Protein AF-X1GBR5-F1 (afdb_monomer)

Foldseek 3Di:
DADPPKDWDQDPVVRDIDIDGPPVVVVVVVVVVVVVVVLQVAKDKDKAQADQDDDPVVQVVLVVLADPPWDWDDDPRIIIIIGGPVSVVVSVVVSVVCSDLVNQKDKDKAAAQFDQLVVLVVDPVLVVLCVVQFDPPKDWDADRVRSIIIIIGGPVSVVVVNVSVVVVRDWDKDKDKAQADFDQLVVVLVVLPVLAGPPKHWDQPRVRSMIIIITHPVSVVVSVVVRVVCSDLVNQKDKDKDQDDDDAPVVVVVVCVVPADPPKDFPDQDRVRRITIIIGGPSD

Organism: NCBI:txid412755

Nearest PDB structures (foldseek):
  5mp2-assembly1_B  TM=3.553E-01  e=5.731E-06  Pseudomonas aeruginosa
  4e9j-assembly3_B  TM=3.091E-01  e=4.838E-06  Pseudomonas aeruginosa PAO1
  5ngi-assembly1_A  TM=3.339E-01  e=1.008E-05  Pseudomonas aeruginosa
  4ec5-assembly2_A  TM=3.053E-01  e=9.003E-06  Pseudomonas aeruginosa PAO1
  5ngi-assembly1_B  TM=3.255E-01  e=1.773E-05  Pseudomonas aeruginosa

Radius of gyration: 39.69 Å; Cα contacts (8 Å, |Δi|>4): 426; chains: 1; bounding box: 89×34×115 Å

Structure (mmCIF, N/CA/C/O backbone):
data_AF-X1GBR5-F1
#
_entry.id   AF-X1GBR5-F1
#
loop_
_atom_site.group_PDB
_atom_site.id
_atom_site.type_symbol
_atom_site.label_atom_id
_atom_site.label_alt_id
_atom_site.label_comp_id
_atom_site.label_asym_id
_atom_site.label_entity_id
_atom_site.label_seq_id
_atom_site.pdbx_PDB_ins_code
_atom_site.Cartn_x
_atom_site.Cartn_y
_atom_site.Cartn_z
_atom_site.occupancy
_atom_site.B_iso_or_equiv
_atom_site.auth_seq_id
_atom_site.auth_comp_id
_atom_site.auth_asym_id
_atom_site.auth_atom_id
_atom_site.pdbx_PDB_model_num
ATOM 1 N N . LEU A 1 1 ? -20.621 0.944 61.388 1.00 78.25 1 LEU A N 1
ATOM 2 C CA . LEU A 1 1 ? -21.760 0.001 61.507 1.00 78.25 1 LEU A CA 1
ATOM 3 C C . LEU A 1 1 ? -21.400 -1.180 62.400 1.00 78.25 1 LEU A C 1
ATOM 5 O O . LEU A 1 1 ? -22.227 -1.529 63.228 1.00 78.25 1 LEU A O 1
ATOM 9 N N . LEU A 1 2 ? -20.181 -1.718 62.291 1.00 86.44 2 LEU A N 1
ATOM 10 C CA . LEU A 1 2 ? -19.651 -2.707 63.233 1.00 86.44 2 LEU A CA 1
ATOM 11 C C . LEU A 1 2 ? -19.240 -2.091 64.580 1.00 86.44 2 LEU A C 1
ATOM 13 O O . LEU A 1 2 ? -18.893 -0.907 64.642 1.00 86.44 2 LEU A O 1
ATOM 17 N N . SER A 1 3 ? -19.267 -2.903 65.634 1.00 89.88 3 SER A N 1
ATOM 18 C CA . SER A 1 3 ? -18.639 -2.634 66.927 1.00 89.88 3 SER A CA 1
ATOM 19 C C . SER A 1 3 ? -17.132 -2.914 66.887 1.00 89.88 3 SER A C 1
ATOM 21 O O . SER A 1 3 ? -16.601 -3.445 65.913 1.00 89.88 3 SER A O 1
ATOM 23 N N . SER A 1 4 ? -16.432 -2.607 67.982 1.00 89.50 4 SER A N 1
ATOM 24 C CA . SER A 1 4 ? -15.003 -2.912 68.138 1.00 89.50 4 SER A CA 1
ATOM 25 C C . SER A 1 4 ? -14.675 -4.411 68.167 1.00 89.50 4 SER A C 1
ATOM 27 O O . SER A 1 4 ? -13.508 -4.765 68.027 1.00 89.50 4 SER A O 1
ATOM 29 N N . ARG A 1 5 ? -15.673 -5.289 68.353 1.00 90.44 5 ARG A N 1
ATOM 30 C CA . ARG A 1 5 ? -15.523 -6.756 68.318 1.00 90.44 5 ARG A CA 1
ATOM 31 C C . ARG A 1 5 ? -16.202 -7.406 67.107 1.00 90.44 5 ARG A C 1
ATOM 33 O O . ARG A 1 5 ? -16.168 -8.626 66.995 1.00 90.44 5 ARG A O 1
ATOM 40 N N . GLY A 1 6 ? -16.831 -6.615 66.238 1.00 90.56 6 GLY A N 1
ATOM 41 C CA . GLY A 1 6 ? -17.552 -7.120 65.077 1.00 90.56 6 GLY A CA 1
ATOM 42 C C . GLY A 1 6 ? -16.623 -7.580 63.954 1.00 90.56 6 GLY A C 1
ATOM 43 O O . GLY A 1 6 ? -15.521 -7.055 63.790 1.00 90.56 6 GLY A O 1
ATOM 44 N N . SER A 1 7 ? -17.081 -8.533 63.142 1.00 92.56 7 SER A N 1
ATOM 45 C CA . SER A 1 7 ? -16.372 -8.983 61.944 1.00 92.56 7 SER A CA 1
ATOM 46 C C . SER A 1 7 ? -17.311 -9.171 60.750 1.00 92.56 7 SER A C 1
ATOM 48 O O . SER A 1 7 ? -18.493 -9.477 60.903 1.00 92.56 7 SER A O 1
ATOM 50 N N . ILE A 1 8 ? -16.774 -8.961 59.546 1.00 92.38 8 ILE A N 1
ATOM 51 C CA . ILE A 1 8 ? -17.457 -9.220 58.276 1.00 92.38 8 ILE A CA 1
ATOM 52 C C . ILE A 1 8 ? -16.556 -10.094 57.414 1.00 92.38 8 ILE A C 1
ATOM 54 O O . ILE A 1 8 ? -15.379 -9.782 57.220 1.00 92.38 8 ILE A O 1
ATOM 58 N N . LYS A 1 9 ? -17.124 -11.168 56.866 1.00 91.44 9 LYS A N 1
ATOM 59 C CA . LYS A 1 9 ? -16.472 -12.050 55.896 1.00 91.44 9 LYS A CA 1
ATOM 60 C C . LYS A 1 9 ? -17.342 -12.167 54.652 1.00 91.44 9 LYS A C 1
ATOM 62 O O . LYS A 1 9 ? -18.561 -12.277 54.745 1.00 91.44 9 LYS A O 1
ATOM 67 N N . ILE A 1 10 ? -16.703 -12.149 53.489 1.00 90.38 10 ILE A N 1
ATOM 68 C CA . ILE A 1 10 ? -17.365 -12.365 52.201 1.00 90.38 10 ILE A CA 1
ATOM 69 C C . ILE A 1 10 ? -17.065 -13.796 51.766 1.00 90.38 10 ILE A C 1
ATOM 71 O O . ILE A 1 10 ? -15.903 -14.130 51.517 1.00 90.38 10 ILE A O 1
ATOM 75 N N . ASP A 1 11 ? -18.102 -14.618 51.643 1.00 88.25 11 ASP A N 1
ATOM 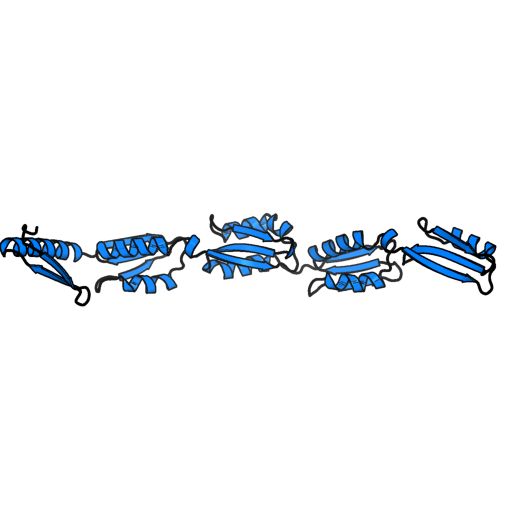76 C CA . ASP A 1 11 ? -18.007 -15.899 50.955 1.00 88.25 11 ASP A CA 1
ATOM 77 C C . ASP A 1 11 ? -18.261 -15.679 49.461 1.00 88.25 11 ASP A C 1
ATOM 79 O O . ASP A 1 11 ? -19.390 -15.492 49.005 1.00 88.25 11 ASP A O 1
ATOM 83 N N . LYS A 1 12 ? -17.176 -15.689 48.683 1.00 80.62 12 LYS A N 1
ATOM 84 C CA . LYS A 1 12 ? -17.232 -15.504 47.229 1.00 80.62 12 LYS A CA 1
ATOM 85 C C . LYS A 1 12 ? -17.848 -16.696 46.493 1.00 80.62 12 LYS A C 1
ATOM 87 O O . LYS A 1 12 ? -18.277 -16.516 45.360 1.00 80.62 12 LYS A O 1
ATOM 92 N N . LYS A 1 13 ? -17.867 -17.898 47.083 1.00 79.38 13 LYS A N 1
ATOM 93 C CA . LYS A 1 13 ? -18.432 -19.093 46.435 1.00 79.38 13 LYS A CA 1
ATOM 94 C C . LYS A 1 13 ? -19.953 -19.073 46.474 1.00 79.38 13 LYS A C 1
ATOM 96 O O . LYS A 1 13 ? -20.585 -19.467 45.502 1.00 79.38 13 LYS A O 1
ATOM 101 N N . THR A 1 14 ? -20.524 -18.606 47.579 1.00 82.31 14 THR A N 1
ATOM 102 C CA . THR A 1 14 ? -21.979 -18.533 47.772 1.00 82.31 14 THR A CA 1
ATOM 103 C C . THR A 1 14 ? -22.535 -17.122 47.583 1.00 82.31 14 THR A C 1
ATOM 105 O O . THR A 1 14 ? -23.730 -16.908 47.770 1.00 82.31 14 THR A O 1
ATOM 108 N N . ASN A 1 15 ? -21.678 -16.152 47.243 1.00 78.88 15 ASN A N 1
ATOM 109 C CA . ASN A 1 15 ? -22.011 -14.728 47.175 1.00 78.88 15 ASN A CA 1
ATOM 110 C C . ASN A 1 15 ? -22.732 -14.237 48.448 1.00 78.88 15 ASN A C 1
ATOM 112 O O . ASN A 1 15 ? -23.732 -13.528 48.382 1.00 78.88 15 ASN A O 1
ATOM 116 N N . SER A 1 16 ? -22.260 -14.679 49.618 1.00 83.62 16 SER A N 1
ATOM 117 C CA . SER A 1 16 ? -22.891 -14.406 50.915 1.00 83.62 16 SER A CA 1
ATOM 118 C C . SER A 1 16 ? -22.005 -13.530 51.799 1.00 83.62 16 SER A C 1
ATOM 120 O O . SER A 1 16 ? -20.778 -13.645 51.789 1.00 83.62 16 SER A O 1
ATOM 122 N N . LEU A 1 17 ? -22.633 -12.667 52.598 1.00 88.69 17 LEU A N 1
ATOM 123 C CA . LEU A 1 17 ? -21.969 -11.855 53.614 1.00 88.69 17 LEU A CA 1
ATOM 124 C C . LEU A 1 17 ? -22.228 -12.475 54.991 1.00 88.69 17 LEU A C 1
ATOM 126 O O . LEU A 1 17 ? -23.374 -12.553 55.425 1.00 88.69 17 LEU A O 1
ATOM 130 N N . VAL A 1 18 ? -21.174 -12.894 55.688 1.00 89.88 18 VAL A N 1
ATOM 131 C CA . VAL A 1 18 ? -21.267 -13.351 57.080 1.00 89.88 18 VAL A CA 1
ATOM 132 C C . VAL A 1 18 ? -20.881 -12.191 57.985 1.00 89.88 18 VAL A C 1
ATOM 134 O O . VAL A 1 18 ? -19.767 -11.670 57.890 1.00 89.88 18 VAL A O 1
ATOM 137 N N . VAL A 1 19 ? -21.811 -11.777 58.843 1.00 91.88 19 VAL A N 1
ATOM 138 C CA . VAL A 1 19 ? -21.639 -10.672 59.791 1.00 91.88 19 VAL A CA 1
ATOM 139 C C . VAL A 1 19 ? -21.760 -11.229 61.204 1.00 91.88 19 VAL A C 1
ATOM 141 O O . VAL A 1 19 ? -22.799 -11.773 61.564 1.00 91.88 19 VAL A O 1
ATOM 144 N N . GLU A 1 20 ? -20.713 -11.073 62.008 1.00 92.44 20 GLU A N 1
ATOM 145 C CA . GLU A 1 20 ? -20.709 -11.456 63.421 1.00 92.44 20 GLU A CA 1
ATOM 146 C C . GLU A 1 20 ? -20.539 -10.196 64.266 1.00 92.44 20 GLU A C 1
ATOM 148 O O . GLU A 1 20 ? -19.489 -9.557 64.229 1.00 92.44 20 GLU A O 1
ATOM 153 N N . ASP A 1 21 ? -21.575 -9.807 65.005 1.00 94.06 21 ASP A N 1
ATOM 154 C CA . ASP A 1 21 ? -21.543 -8.651 65.903 1.00 94.06 21 ASP A CA 1
ATOM 155 C C . ASP A 1 21 ? -22.680 -8.745 66.937 1.00 94.06 21 ASP A C 1
ATOM 157 O O . ASP A 1 21 ? -23.485 -9.678 66.924 1.00 94.06 21 ASP A O 1
ATOM 161 N N . GLY A 1 22 ? -22.781 -7.762 67.832 1.00 93.25 22 GLY A N 1
ATOM 162 C CA . GLY A 1 22 ? -23.934 -7.601 68.710 1.00 93.25 22 GLY A CA 1
ATOM 163 C C . GLY A 1 22 ? -25.237 -7.426 67.921 1.00 93.25 22 GLY A C 1
ATOM 164 O O . GLY A 1 22 ? -25.262 -6.795 66.863 1.00 93.25 22 GLY A O 1
ATOM 165 N N . ALA A 1 23 ? -26.346 -7.939 68.464 1.00 90.06 23 ALA A N 1
ATOM 166 C CA . ALA A 1 23 ? -27.646 -7.984 67.783 1.00 90.06 23 ALA A CA 1
ATOM 167 C C . ALA A 1 23 ? -28.113 -6.616 67.247 1.00 90.06 23 ALA A C 1
ATOM 169 O O . ALA A 1 23 ? -28.682 -6.525 66.162 1.00 90.06 23 ALA A O 1
ATOM 170 N N . TYR A 1 24 ? -27.823 -5.532 67.971 1.00 90.38 24 TYR A N 1
ATOM 171 C CA . TYR A 1 24 ? -28.163 -4.173 67.545 1.00 90.38 24 TYR A CA 1
ATOM 172 C C . TYR A 1 24 ? -27.354 -3.701 66.320 1.00 90.38 24 TYR A C 1
ATOM 174 O O . TYR A 1 24 ? -27.884 -3.014 65.447 1.00 90.38 24 TYR A O 1
ATOM 182 N N . GLN A 1 25 ? -26.077 -4.075 66.228 1.00 93.81 25 GLN A N 1
ATOM 183 C CA . GLN A 1 25 ? -25.192 -3.760 65.105 1.00 93.81 25 GLN A CA 1
ATOM 184 C C . GLN A 1 25 ? -25.577 -4.576 63.874 1.00 93.81 25 GLN A C 1
ATOM 186 O O . GLN A 1 25 ? -25.692 -4.004 62.791 1.00 93.81 25 GLN A O 1
ATOM 191 N N . VAL A 1 26 ? -25.864 -5.869 64.058 1.00 91.12 26 VAL A N 1
ATOM 192 C CA . VAL A 1 26 ? -26.388 -6.741 62.997 1.00 91.12 26 VAL A CA 1
ATOM 193 C C . VAL A 1 26 ? -27.698 -6.178 62.442 1.00 91.12 26 VAL A C 1
ATOM 195 O O . VAL A 1 26 ? -27.795 -5.980 61.237 1.00 91.12 26 VAL A O 1
ATOM 198 N N . PHE A 1 27 ? -28.647 -5.789 63.300 1.00 89.94 27 PHE A N 1
ATO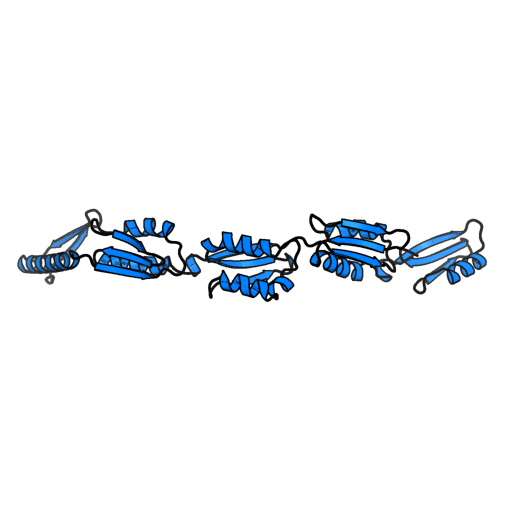M 199 C CA . PHE A 1 27 ? -29.906 -5.163 62.873 1.00 89.94 27 PHE A CA 1
ATOM 200 C C . PHE A 1 27 ? -29.695 -3.873 62.058 1.00 89.94 27 PHE A C 1
ATOM 202 O O . PHE A 1 27 ? -30.360 -3.642 61.047 1.00 89.94 27 PHE A O 1
ATOM 209 N N . LYS A 1 28 ? -28.747 -3.014 62.461 1.00 91.06 28 LYS A N 1
ATOM 210 C CA . LYS A 1 28 ? -28.401 -1.808 61.687 1.00 91.06 28 LYS A CA 1
ATOM 211 C C . LYS A 1 28 ? -27.803 -2.142 60.322 1.00 91.06 28 LYS A C 1
ATOM 213 O O . LYS A 1 28 ? -28.091 -1.441 59.355 1.00 91.06 28 LYS A O 1
ATOM 218 N N . ILE A 1 29 ? -26.959 -3.170 60.254 1.00 90.25 29 ILE A N 1
ATOM 219 C CA . ILE A 1 29 ? -26.350 -3.637 59.005 1.00 90.25 29 ILE A CA 1
ATOM 220 C C . ILE A 1 29 ? -27.423 -4.229 58.090 1.00 90.25 29 ILE A C 1
ATOM 222 O O . ILE A 1 29 ? -27.464 -3.866 56.922 1.00 90.25 29 ILE A O 1
ATOM 226 N N . GLU A 1 30 ? -28.336 -5.040 58.621 1.00 88.75 30 GLU A N 1
ATOM 227 C CA . GLU A 1 30 ? -29.477 -5.589 57.884 1.00 88.75 30 GLU A CA 1
ATOM 228 C C . GLU A 1 30 ? -30.337 -4.468 57.285 1.00 88.75 30 GLU A C 1
ATOM 230 O O . GLU A 1 30 ? -30.554 -4.435 56.077 1.00 88.75 30 GLU A O 1
ATOM 235 N N . LYS A 1 31 ? -30.721 -3.464 58.088 1.00 88.69 31 LYS A N 1
ATOM 236 C CA . LYS A 1 31 ? -31.461 -2.291 57.590 1.00 88.69 31 LYS A CA 1
ATOM 237 C C . LYS A 1 31 ? -30.709 -1.528 56.499 1.00 88.69 31 LYS A C 1
ATOM 239 O O . LYS A 1 31 ? -31.337 -1.061 55.546 1.00 88.69 31 LYS A O 1
ATOM 244 N N . ALA A 1 32 ? -29.389 -1.391 56.624 1.00 86.69 32 ALA A N 1
ATOM 245 C CA . ALA A 1 32 ? -28.562 -0.754 55.605 1.00 86.69 32 ALA A CA 1
ATOM 246 C C . ALA A 1 32 ? -28.524 -1.580 54.307 1.00 86.69 32 ALA A C 1
ATOM 248 O O . ALA A 1 32 ? -28.698 -1.008 53.233 1.00 86.69 32 ALA A O 1
ATOM 249 N N . ILE A 1 33 ? -28.370 -2.905 54.402 1.00 86.69 33 ILE A N 1
ATOM 250 C CA . ILE A 1 33 ? -28.389 -3.821 53.253 1.00 86.69 33 ILE A CA 1
ATOM 251 C C . ILE A 1 33 ? -29.748 -3.759 52.555 1.00 86.69 33 ILE A C 1
ATOM 253 O O . ILE A 1 33 ? -29.786 -3.478 51.363 1.00 86.69 33 ILE A O 1
ATOM 257 N N . SER A 1 34 ? -30.859 -3.891 53.287 1.00 84.19 34 SER A N 1
ATOM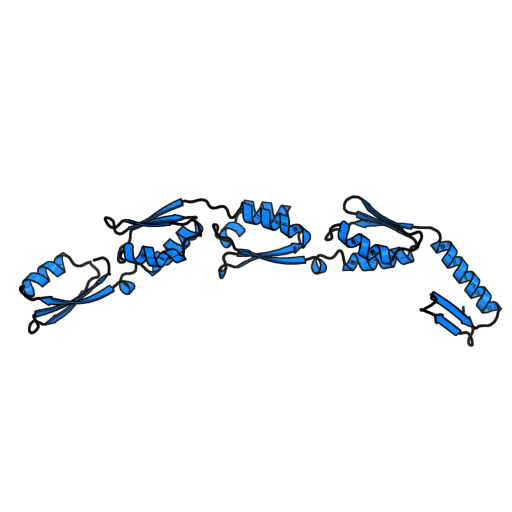 258 C CA . SER A 1 34 ? -32.203 -3.814 52.698 1.00 84.19 34 SER A CA 1
ATOM 259 C C . SER A 1 34 ? -32.468 -2.473 52.011 1.00 84.19 34 SER A C 1
ATOM 261 O O . SER A 1 34 ? -33.113 -2.428 50.968 1.00 84.19 34 SER A O 1
ATOM 263 N N . SER A 1 35 ? -31.950 -1.368 52.560 1.00 82.25 35 SER A N 1
ATOM 264 C CA . SER A 1 35 ? -32.076 -0.045 51.929 1.00 82.25 35 SER A CA 1
ATOM 265 C C . SER A 1 35 ? -31.300 0.035 50.608 1.00 82.25 35 SER A C 1
ATOM 267 O O . SER A 1 35 ? -31.779 0.623 49.638 1.00 82.25 35 SER A O 1
ATOM 269 N N . VAL A 1 36 ? -30.113 -0.577 50.551 1.00 79.00 36 VAL A N 1
ATOM 270 C CA . VAL A 1 36 ? -29.308 -0.683 49.324 1.00 79.00 36 VAL A CA 1
ATOM 271 C C . VAL A 1 36 ? -29.982 -1.601 48.303 1.00 79.00 36 VAL A C 1
ATOM 273 O O . VAL A 1 36 ? -30.028 -1.258 47.124 1.00 79.00 36 VAL A O 1
ATOM 276 N N . GLU A 1 37 ? -30.547 -2.728 48.735 1.00 78.31 37 GLU A N 1
ATOM 277 C CA . GLU A 1 37 ? -31.297 -3.639 47.864 1.00 78.31 37 GLU A CA 1
ATOM 278 C C . GLU A 1 37 ? -32.527 -2.962 47.262 1.00 78.31 37 GLU A C 1
ATOM 280 O O . GLU A 1 37 ? -32.698 -3.003 46.048 1.00 78.31 37 GLU A O 1
ATOM 285 N N . MET A 1 38 ? -33.335 -2.264 48.068 1.00 75.81 38 MET A N 1
ATOM 286 C CA . MET A 1 38 ? -34.497 -1.512 47.578 1.00 75.81 38 MET A CA 1
ATOM 287 C C . MET A 1 38 ? -34.109 -0.439 46.553 1.00 75.81 38 MET A C 1
ATOM 289 O O . MET A 1 38 ? -34.791 -0.275 45.546 1.00 75.81 38 MET A O 1
ATOM 293 N N . SER A 1 39 ? -32.995 0.266 46.768 1.00 69.44 39 SER A N 1
ATOM 294 C CA . SER A 1 39 ? -32.483 1.255 45.809 1.00 69.44 39 SER A CA 1
ATOM 295 C C . SER A 1 39 ? -32.029 0.612 44.490 1.00 69.44 39 SER A C 1
ATOM 297 O O . SER A 1 39 ? -32.225 1.175 43.415 1.00 69.44 39 SER A O 1
ATOM 299 N N . ASN A 1 40 ? -31.465 -0.598 44.558 1.00 70.81 40 ASN A N 1
ATOM 300 C CA . ASN A 1 40 ? -30.994 -1.345 43.392 1.00 70.81 40 ASN A CA 1
ATOM 301 C C . ASN A 1 40 ? -32.085 -2.171 42.688 1.00 70.81 40 ASN A C 1
ATOM 303 O O . ASN A 1 40 ? -31.820 -2.696 41.610 1.00 70.81 40 ASN A O 1
ATOM 307 N N . GLN A 1 41 ? -33.296 -2.274 43.248 1.00 71.12 41 GLN A N 1
ATOM 308 C CA . GLN A 1 41 ? -34.437 -2.926 42.588 1.00 71.12 41 GLN A CA 1
ATOM 309 C C . GLN A 1 41 ? -34.970 -2.133 41.395 1.00 71.12 41 GLN A C 1
ATOM 311 O O . GLN A 1 41 ? -35.643 -2.710 40.548 1.00 71.12 41 GLN A O 1
ATOM 316 N N . ILE A 1 42 ? -34.708 -0.825 41.330 1.00 76.31 42 ILE A N 1
ATOM 317 C CA . ILE A 1 42 ? -35.210 0.032 40.256 1.00 76.31 42 ILE A CA 1
ATOM 318 C C . ILE A 1 42 ? -34.175 0.041 39.124 1.00 76.31 42 ILE A C 1
ATOM 320 O O . ILE A 1 42 ? -33.097 0.623 39.297 1.00 76.31 42 ILE A O 1
ATOM 324 N N . PRO A 1 43 ? -34.474 -0.564 37.959 1.00 82.88 43 PRO A N 1
ATOM 325 C CA . PRO A 1 43 ? -33.560 -0.542 36.831 1.00 82.88 43 PRO A CA 1
ATOM 326 C C . PRO A 1 43 ? -33.387 0.892 36.336 1.00 82.88 43 PRO A C 1
ATOM 328 O O . PRO A 1 43 ? -34.351 1.644 36.177 1.00 82.88 43 PRO A O 1
ATOM 331 N N . GLN A 1 44 ? -32.148 1.270 36.062 1.00 89.06 44 GLN A N 1
ATOM 332 C CA . GLN A 1 44 ? -31.811 2.527 35.419 1.00 89.06 44 GLN A CA 1
ATOM 333 C C . GLN A 1 44 ? -31.512 2.281 33.949 1.00 89.06 44 GLN A C 1
ATOM 335 O O . GLN A 1 44 ? -30.975 1.242 33.583 1.00 89.06 44 GLN A O 1
ATOM 340 N N . LYS A 1 45 ? -31.835 3.255 33.099 1.00 92.94 45 LYS A N 1
ATOM 341 C CA . LYS A 1 45 ? -31.477 3.244 31.679 1.00 92.94 45 LYS A CA 1
ATOM 342 C C . LYS A 1 45 ? -30.269 4.146 31.461 1.00 92.94 45 LYS A C 1
ATOM 344 O O . LYS A 1 45 ? -30.304 5.317 31.836 1.00 92.94 45 LYS A O 1
ATOM 349 N N . LYS A 1 46 ? -29.237 3.637 30.790 1.00 93.25 46 LYS A N 1
ATOM 350 C CA . LYS A 1 46 ? -28.105 4.435 30.311 1.00 93.25 46 LYS A CA 1
ATOM 351 C C . LYS A 1 46 ? -27.807 4.123 28.852 1.00 93.25 46 LYS A C 1
ATOM 353 O O . LYS A 1 46 ? -27.834 2.968 28.439 1.00 93.25 46 L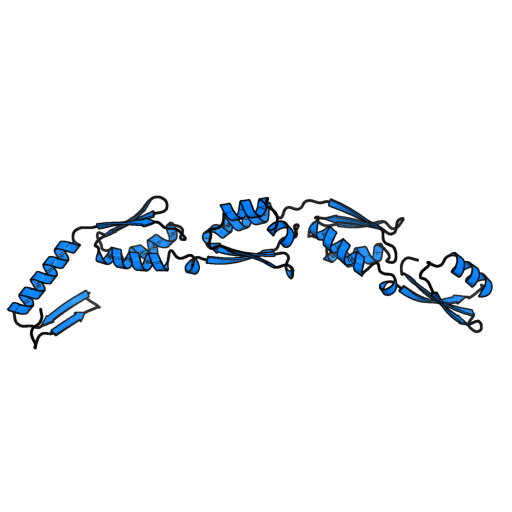YS A O 1
ATOM 358 N N . VAL A 1 47 ? -27.530 5.174 28.090 1.00 92.12 47 VAL A N 1
ATOM 359 C CA . VAL A 1 47 ? -27.184 5.100 26.669 1.00 92.12 47 VAL A CA 1
ATOM 360 C C . VAL A 1 47 ? -25.702 5.422 26.517 1.00 92.12 47 VAL A C 1
ATOM 362 O O . VAL A 1 47 ? -25.215 6.388 27.110 1.00 92.12 47 VAL A O 1
ATOM 365 N N . PHE A 1 48 ? -24.989 4.600 25.755 1.00 90.06 48 PHE A N 1
ATOM 366 C CA . PHE A 1 48 ? -23.565 4.737 25.484 1.00 90.06 48 PHE A CA 1
ATOM 367 C C . PHE A 1 48 ? -23.346 4.877 23.978 1.00 90.06 48 PHE A C 1
ATOM 369 O O . PHE A 1 48 ? -23.579 3.902 23.267 1.00 90.06 48 PHE A O 1
ATOM 376 N N . PRO A 1 49 ? -22.891 6.037 23.482 1.00 88.81 49 PRO A N 1
ATOM 377 C CA . PRO A 1 49 ? -22.496 6.152 22.085 1.00 88.81 49 PRO A CA 1
ATOM 378 C C . PRO A 1 49 ? -21.244 5.302 21.839 1.00 88.81 49 PRO A C 1
ATOM 380 O O . PRO A 1 49 ? -20.295 5.369 22.625 1.00 88.81 49 PRO A O 1
ATOM 383 N N . LEU A 1 50 ? -21.252 4.508 20.770 1.00 85.50 50 LEU A N 1
ATOM 384 C CA . LEU A 1 50 ? -20.130 3.678 20.337 1.00 85.50 50 LEU A CA 1
ATOM 385 C C . LEU A 1 50 ? -19.412 4.371 19.179 1.00 85.50 50 LEU A C 1
ATOM 387 O O . LEU A 1 50 ? -20.051 4.806 18.226 1.00 85.50 50 LEU A O 1
ATOM 391 N N . LYS A 1 51 ? -18.080 4.481 19.245 1.00 84.31 51 LYS A N 1
ATOM 392 C CA . LYS A 1 51 ? -17.295 5.179 18.209 1.00 84.31 51 LYS A CA 1
ATOM 393 C C . LYS A 1 51 ? -16.418 4.251 17.366 1.00 84.31 51 LYS A C 1
ATOM 395 O O . LYS A 1 51 ? -16.159 4.544 16.199 1.00 84.31 51 LYS A O 1
ATOM 400 N N . TYR A 1 52 ? -15.905 3.167 17.939 1.00 84.50 52 TYR A N 1
ATOM 401 C CA . TYR A 1 52 ? -14.838 2.359 17.341 1.00 84.50 52 TYR A CA 1
ATOM 402 C C . TYR A 1 52 ? -15.206 0.884 17.155 1.00 84.50 52 TYR A C 1
ATOM 404 O O . TYR A 1 52 ? -14.587 0.211 16.326 1.00 84.50 52 TYR A O 1
ATOM 412 N N . VAL A 1 53 ? -16.195 0.374 17.888 1.00 80.31 53 VAL A N 1
ATOM 413 C CA . VAL A 1 53 ? -16.614 -1.037 17.853 1.00 80.31 53 VAL A CA 1
ATOM 414 C C . VAL A 1 53 ? -17.852 -1.240 16.981 1.00 80.31 53 VAL A C 1
ATOM 416 O O . VAL A 1 53 ? -18.741 -0.395 16.946 1.00 80.31 53 VAL A O 1
ATOM 419 N N . LYS A 1 54 ? -17.928 -2.397 16.307 1.00 75.69 54 LYS A N 1
ATOM 420 C CA . LYS A 1 54 ? -19.133 -2.847 15.601 1.00 75.69 54 LYS A CA 1
ATOM 421 C C . LYS A 1 54 ? -20.006 -3.700 16.529 1.00 75.69 54 LYS A C 1
ATOM 423 O O . LYS A 1 54 ? -19.542 -4.660 17.137 1.00 75.69 54 LYS A O 1
ATOM 428 N N . GLU A 1 55 ? -21.275 -3.327 16.596 1.00 68.44 55 GLU A N 1
ATOM 429 C CA . GLU A 1 55 ? -22.290 -3.672 17.602 1.00 68.44 55 GLU A CA 1
ATOM 430 C C . GLU A 1 55 ? -22.416 -5.161 17.989 1.00 68.44 55 GLU A C 1
ATOM 432 O O . GLU A 1 55 ? -22.631 -5.474 19.158 1.00 68.44 55 GLU A O 1
ATOM 437 N N . ALA A 1 56 ? -22.264 -6.095 17.044 1.00 64.19 56 ALA A N 1
ATOM 438 C CA . ALA A 1 56 ? -22.678 -7.490 17.241 1.00 64.19 56 ALA A CA 1
ATOM 439 C C . ALA A 1 56 ? -21.732 -8.344 18.112 1.00 64.19 56 ALA A C 1
ATOM 441 O O . ALA A 1 56 ? -22.197 -9.197 18.864 1.00 64.19 56 ALA A O 1
ATOM 442 N N . GLU A 1 57 ? -20.415 -8.133 18.048 1.00 67.44 57 GLU A N 1
ATOM 443 C CA . GLU A 1 57 ? -19.454 -8.972 18.796 1.00 67.44 57 GLU A CA 1
ATOM 444 C C . GLU A 1 57 ? -19.349 -8.566 20.276 1.00 67.44 57 GLU A C 1
ATOM 446 O O . GLU A 1 57 ? -18.971 -9.352 21.144 1.00 67.44 57 GLU A O 1
ATOM 451 N N . PHE A 1 58 ? -19.747 -7.334 20.574 1.00 74.62 58 PHE A N 1
ATOM 452 C CA . PHE A 1 58 ? -19.584 -6.682 21.864 1.00 74.62 58 PHE A CA 1
ATOM 453 C C . PHE A 1 58 ? -20.654 -7.056 22.892 1.00 74.62 58 PHE A C 1
ATOM 455 O O . PHE A 1 58 ? -20.369 -7.140 24.087 1.00 74.62 58 PHE A O 1
ATOM 462 N N . ILE A 1 59 ? -21.880 -7.304 22.424 1.00 80.31 59 ILE A N 1
ATOM 463 C CA . ILE A 1 59 ? -23.034 -7.601 23.278 1.00 80.31 59 ILE A CA 1
ATOM 464 C C . ILE A 1 59 ? -22.776 -8.858 24.109 1.00 80.31 59 ILE A C 1
ATOM 466 O O . ILE A 1 59 ? -22.872 -8.807 25.332 1.00 80.31 59 ILE A O 1
ATOM 470 N N . SER A 1 60 ? -22.333 -9.942 23.467 1.00 82.38 60 SER A N 1
ATOM 471 C CA . SER A 1 60 ? -22.072 -11.224 24.138 1.00 82.38 60 SER A CA 1
ATOM 472 C C . SER A 1 60 ? -21.061 -11.115 25.291 1.00 82.38 60 SER A C 1
ATOM 474 O O . SER A 1 60 ? -21.176 -11.796 26.311 1.00 82.38 60 SER A O 1
ATOM 476 N N . LEU A 1 61 ? -20.076 -10.218 25.166 1.00 84.94 61 LEU A N 1
ATOM 477 C CA . LEU A 1 61 ? -19.075 -9.976 26.204 1.00 84.94 61 LEU A CA 1
ATOM 478 C C . LEU A 1 61 ? -19.630 -9.171 27.376 1.00 84.94 61 LEU A C 1
ATOM 480 O O . LEU A 1 61 ? -19.118 -9.319 28.487 1.00 84.94 61 LEU A O 1
ATOM 484 N N . LEU A 1 62 ? -20.626 -8.318 27.137 1.00 88.75 62 LEU A N 1
ATOM 485 C CA . LEU A 1 62 ? -21.238 -7.484 28.164 1.00 88.75 62 LEU A CA 1
ATOM 486 C C . LEU A 1 62 ? -22.420 -8.153 28.866 1.00 88.75 62 LEU A C 1
ATOM 488 O O . LEU A 1 62 ? -22.641 -7.891 30.046 1.00 88.75 62 LEU A O 1
ATOM 492 N N . GLU A 1 63 ? -23.133 -9.050 28.186 1.00 89.62 63 GLU A N 1
ATOM 493 C CA . GLU A 1 63 ? -24.273 -9.789 28.741 1.00 89.62 63 GLU A CA 1
ATOM 494 C C . GLU A 1 63 ? -23.911 -10.561 30.013 1.00 89.62 63 GLU A C 1
ATOM 496 O O . GLU A 1 63 ? -24.711 -10.631 30.941 1.00 89.62 63 GLU A O 1
ATOM 501 N N . LYS A 1 64 ? -22.670 -11.052 30.124 1.00 89.44 64 LYS A N 1
ATOM 502 C CA . LYS A 1 64 ? -22.176 -11.750 31.325 1.00 89.44 64 LYS A CA 1
ATOM 503 C C . LYS A 1 64 ? -22.157 -10.890 32.598 1.00 89.44 64 LYS A C 1
ATOM 505 O O . LYS A 1 64 ? -21.983 -11.435 33.684 1.00 89.44 64 LYS A O 1
ATOM 510 N N . PHE A 1 65 ? -22.250 -9.565 32.468 1.00 89.06 65 PHE A N 1
ATOM 511 C CA . PHE A 1 65 ? -22.288 -8.636 33.600 1.00 89.06 65 PHE A CA 1
ATOM 512 C C . PHE A 1 65 ? -23.711 -8.252 34.008 1.00 89.06 65 PHE A C 1
ATOM 514 O O . PHE A 1 65 ? -23.873 -7.641 35.065 1.00 89.06 65 PHE A O 1
ATOM 521 N N . LEU A 1 66 ? -24.719 -8.569 33.188 1.00 90.69 66 LEU A N 1
ATOM 522 C CA . LEU A 1 66 ? -26.105 -8.216 33.468 1.00 90.69 66 LEU A CA 1
ATOM 523 C C . LEU A 1 66 ? -26.629 -8.982 34.683 1.00 90.69 66 LEU A C 1
ATOM 525 O O . LEU A 1 66 ? -26.307 -10.150 34.910 1.00 90.69 66 LEU A O 1
ATOM 529 N N . SER A 1 67 ? -27.473 -8.313 35.461 1.00 87.44 67 SER A N 1
ATOM 530 C CA . SER A 1 67 ? -28.293 -8.981 36.462 1.00 87.44 67 SER A CA 1
ATOM 531 C C . SER A 1 67 ? -29.407 -9.796 35.782 1.00 87.44 67 SER A C 1
ATOM 533 O O . SER A 1 67 ? -29.691 -9.591 34.601 1.00 87.44 67 SER A O 1
ATOM 535 N N . PRO A 1 68 ? -30.118 -10.676 36.510 1.00 85.44 68 PRO A N 1
ATOM 536 C CA . PRO A 1 68 ? -31.257 -11.410 35.952 1.00 85.44 68 PRO A CA 1
ATOM 537 C C . PRO A 1 68 ? -32.384 -10.527 35.388 1.00 85.44 68 PRO A C 1
ATOM 539 O O . PRO A 1 68 ? -33.197 -11.011 34.608 1.00 85.44 68 PRO A O 1
ATOM 542 N N . GLN A 1 69 ? -32.462 -9.256 35.803 1.00 84.00 69 GLN A N 1
ATOM 543 C CA . GLN A 1 69 ? -33.443 -8.280 35.308 1.00 84.00 69 GLN A CA 1
ATOM 544 C C . GLN A 1 69 ? -32.836 -7.287 34.305 1.00 84.00 69 GLN A C 1
ATOM 546 O O . GLN A 1 69 ? -33.536 -6.411 33.794 1.00 84.00 69 GLN A O 1
ATOM 551 N N . GLY A 1 70 ? -31.532 -7.401 34.051 1.00 90.50 70 GLY A N 1
ATOM 552 C CA . GLY A 1 70 ? -30.794 -6.539 33.154 1.00 90.50 70 GLY A CA 1
ATOM 553 C C . GLY A 1 70 ? -31.107 -6.823 31.692 1.00 90.50 70 GLY A C 1
ATOM 554 O O . GLY A 1 70 ? -31.410 -7.947 31.299 1.00 90.50 70 GLY A O 1
ATOM 555 N N . SER A 1 71 ? -30.993 -5.796 30.860 1.00 92.06 71 SER A N 1
ATOM 556 C CA . SER A 1 71 ? -31.025 -5.954 29.410 1.00 92.06 71 SER A CA 1
ATOM 557 C C . SER A 1 71 ? -30.029 -5.024 28.740 1.00 92.06 71 SER A C 1
ATOM 559 O O . SER A 1 71 ? -29.746 -3.919 29.212 1.00 92.06 71 SER A O 1
ATOM 561 N N . ILE A 1 72 ? -29.505 -5.488 27.614 1.00 91.75 72 ILE A N 1
ATOM 562 C CA . ILE A 1 72 ? -28.647 -4.714 26.736 1.00 91.75 72 ILE A CA 1
ATOM 563 C C . ILE A 1 72 ? -29.196 -4.821 25.322 1.00 91.75 72 ILE A C 1
ATOM 565 O O . ILE A 1 72 ? -29.621 -5.888 24.885 1.00 91.75 72 ILE A O 1
ATOM 569 N N . ARG A 1 73 ? -29.235 -3.701 24.615 1.00 88.94 73 ARG A N 1
ATOM 570 C CA . ARG A 1 73 ? -29.643 -3.663 23.215 1.00 88.94 73 ARG A CA 1
ATOM 571 C C . ARG A 1 73 ? -28.904 -2.562 22.490 1.00 88.94 73 ARG A C 1
ATOM 573 O O . ARG A 1 73 ? -28.390 -1.635 23.111 1.00 88.94 73 ARG A O 1
ATOM 580 N N . VAL A 1 74 ? -28.877 -2.667 21.177 1.00 85.50 74 VAL A N 1
ATOM 581 C CA . VAL A 1 74 ? -28.268 -1.673 20.305 1.00 85.50 74 VAL A CA 1
ATOM 582 C C . VAL A 1 74 ? -29.373 -0.878 19.625 1.00 85.50 74 VAL A C 1
ATOM 584 O O . VAL A 1 74 ? -30.340 -1.449 19.125 1.00 85.50 74 VAL A O 1
ATOM 587 N N . GLU A 1 75 ? -29.235 0.440 19.659 1.00 85.88 75 GLU A N 1
ATOM 588 C CA . GLU A 1 75 ? -30.090 1.407 18.981 1.00 85.88 75 GLU A CA 1
ATOM 589 C C . GLU A 1 75 ? -29.174 2.324 18.166 1.00 85.88 75 GLU A C 1
ATOM 591 O O . GLU A 1 75 ? -28.477 3.161 18.739 1.00 85.88 75 GLU A O 1
ATOM 596 N N . GLU A 1 76 ? -29.161 2.144 16.840 1.00 81.06 76 GLU A N 1
ATOM 597 C CA . GLU A 1 76 ? -28.236 2.847 15.935 1.00 81.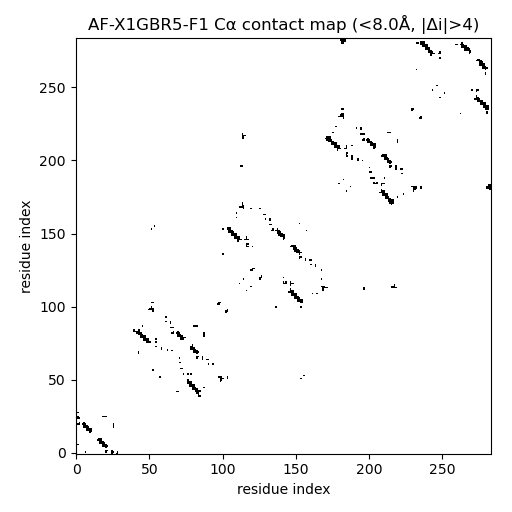06 76 GLU A CA 1
ATOM 598 C C . GLU A 1 76 ? -26.781 2.688 16.421 1.00 81.06 76 GLU A C 1
ATOM 600 O O . GLU A 1 76 ? -26.381 1.597 16.806 1.00 81.06 76 GLU A O 1
ATOM 605 N N . GLU A 1 77 ? -26.002 3.768 16.486 1.00 82.00 77 GLU A N 1
ATOM 606 C CA . GLU A 1 77 ? -24.607 3.767 16.950 1.00 82.00 77 GLU A CA 1
ATOM 607 C C . GLU A 1 77 ? -24.484 3.815 18.486 1.00 82.00 77 GLU A C 1
ATOM 609 O O . GLU A 1 77 ? -23.485 4.279 19.039 1.00 82.00 77 GLU A O 1
ATOM 614 N N . SER A 1 78 ? -25.526 3.412 19.213 1.00 87.19 78 SER A N 1
ATOM 615 C CA . SER A 1 78 ? -25.565 3.483 20.670 1.00 87.19 78 SER A CA 1
ATOM 616 C C . SER A 1 78 ? -25.973 2.169 21.315 1.00 87.19 78 SER A C 1
ATOM 618 O O . SER A 1 78 ? -26.871 1.454 20.878 1.00 87.19 78 SER A O 1
ATOM 620 N N . LEU A 1 79 ? -25.340 1.879 22.443 1.00 89.94 79 LEU A N 1
ATOM 621 C CA . LEU A 1 79 ? -25.695 0.774 23.311 1.00 89.94 79 LEU A CA 1
ATOM 622 C C . LEU A 1 79 ? -26.606 1.270 24.430 1.00 89.94 79 LEU A C 1
ATOM 624 O O . LEU A 1 79 ? -26.243 2.157 25.205 1.00 89.94 79 LEU A O 1
ATOM 628 N N . VAL A 1 80 ? -27.775 0.664 24.553 1.00 91.75 80 VAL A N 1
ATOM 629 C CA . VAL A 1 80 ? -28.720 0.925 25.632 1.00 91.75 80 VAL A CA 1
ATOM 630 C C . VAL A 1 80 ? -28.613 -0.194 26.653 1.00 91.75 80 VAL A C 1
ATOM 632 O O . VAL A 1 80 ? -28.888 -1.353 26.350 1.00 91.75 80 VAL A O 1
ATOM 635 N N . VAL A 1 81 ? -28.240 0.169 27.877 1.00 93.12 81 VAL A N 1
ATOM 636 C CA . VAL A 1 81 ? -28.161 -0.740 29.022 1.00 93.12 81 VAL A CA 1
ATOM 637 C C . VAL A 1 81 ? -29.252 -0.359 30.008 1.00 93.12 81 VAL A C 1
ATOM 639 O O . VAL A 1 81 ? -29.352 0.805 30.408 1.00 93.12 81 VAL A O 1
ATOM 642 N N . VAL A 1 82 ? -30.058 -1.338 30.403 1.00 93.06 82 VAL A N 1
ATOM 643 C CA . VAL A 1 82 ? -31.057 -1.196 31.460 1.00 93.06 82 VAL A CA 1
ATOM 644 C C . VAL A 1 82 ? -30.727 -2.185 32.565 1.00 93.06 82 VAL A C 1
ATOM 646 O O . VAL A 1 82 ? -30.881 -3.383 32.364 1.00 93.06 82 VAL A O 1
ATOM 649 N N . ASP A 1 83 ? -30.246 -1.697 33.706 1.00 92.50 83 ASP A N 1
ATOM 650 C CA . ASP A 1 83 ? -29.920 -2.523 34.877 1.00 92.50 83 ASP A CA 1
ATOM 651 C C . ASP A 1 83 ? -29.768 -1.642 36.132 1.00 92.50 83 ASP A C 1
ATOM 653 O O . ASP A 1 83 ? -29.929 -0.422 36.086 1.00 92.50 83 ASP A O 1
ATOM 657 N N . ASN A 1 84 ? -29.433 -2.234 37.272 1.00 89.25 84 ASN A N 1
ATOM 658 C CA . ASN A 1 84 ? -29.049 -1.505 38.471 1.00 89.25 84 ASN A CA 1
ATOM 659 C C . ASN A 1 84 ? -27.764 -0.681 38.244 1.00 89.25 84 ASN A C 1
ATOM 661 O O . ASN A 1 84 ? -26.893 -1.018 37.434 1.00 89.25 84 ASN A O 1
ATOM 665 N N . ASN A 1 85 ? -27.623 0.406 39.005 1.00 86.56 85 ASN A N 1
ATOM 666 C CA . ASN A 1 85 ? -26.526 1.358 38.827 1.00 86.56 85 ASN A CA 1
ATOM 667 C C . ASN A 1 85 ? -25.138 0.708 38.992 1.00 86.56 85 ASN A C 1
ATOM 669 O O . ASN A 1 85 ? -24.202 1.090 38.294 1.00 86.56 85 ASN A O 1
ATOM 673 N N . TRP A 1 86 ? -24.985 -0.294 39.866 1.00 85.69 86 TRP A N 1
ATOM 674 C CA . TRP A 1 86 ? -23.697 -0.970 40.052 1.00 85.69 86 TRP A CA 1
ATOM 675 C C . TRP A 1 86 ? -23.259 -1.721 38.786 1.00 85.69 86 TRP A C 1
ATOM 677 O O . TRP A 1 86 ? -22.130 -1.524 38.326 1.00 85.69 86 TRP A O 1
ATOM 687 N N . VAL A 1 87 ? -24.159 -2.491 38.166 1.00 90.19 87 VAL A N 1
ATOM 688 C CA . VAL A 1 87 ? -23.891 -3.177 36.889 1.00 90.19 87 VAL A CA 1
ATOM 689 C C . VAL A 1 87 ? -23.588 -2.171 35.780 1.00 90.19 87 VAL A C 1
ATOM 691 O O . VAL A 1 87 ? -22.607 -2.328 35.054 1.00 90.19 87 VAL A O 1
ATOM 694 N N . ILE A 1 88 ? -24.358 -1.083 35.690 1.00 91.00 88 ILE A N 1
ATOM 695 C CA . ILE A 1 88 ? -24.122 -0.026 34.697 1.00 91.00 88 ILE A CA 1
ATOM 696 C C . ILE A 1 88 ? -22.723 0.589 34.845 1.00 91.00 88 ILE A C 1
ATOM 698 O O . ILE A 1 88 ? -22.082 0.895 33.836 1.00 91.00 88 ILE A O 1
ATOM 702 N N . GLN A 1 89 ? -22.215 0.771 36.068 1.00 90.12 89 GLN A N 1
ATOM 703 C CA . GLN A 1 89 ? -20.849 1.262 36.292 1.00 90.12 89 GLN A CA 1
ATOM 704 C C . GLN A 1 89 ? -19.791 0.242 35.852 1.00 90.12 89 GLN A C 1
ATOM 706 O O . GLN A 1 89 ? -18.803 0.638 35.231 1.00 90.12 89 GLN A O 1
ATOM 711 N N . GLN A 1 90 ? -20.003 -1.055 36.110 1.00 90.31 90 GLN A N 1
ATOM 712 C CA . GLN A 1 90 ? -19.104 -2.110 35.622 1.00 90.31 90 GLN A CA 1
ATOM 713 C C . GLN A 1 90 ? -19.061 -2.132 34.092 1.00 90.31 90 GLN A C 1
ATOM 715 O O . GLN A 1 90 ? -17.988 -2.012 33.501 1.00 90.31 90 GLN A O 1
ATOM 720 N N . ILE A 1 91 ? -20.231 -2.162 33.451 1.00 91.81 91 ILE A N 1
ATOM 721 C CA . ILE A 1 91 ? -20.358 -2.117 31.992 1.00 91.81 91 ILE A CA 1
ATOM 722 C C . ILE A 1 91 ? -19.736 -0.830 31.433 1.00 91.81 91 ILE A C 1
ATOM 724 O O . ILE A 1 91 ? -19.004 -0.889 30.454 1.00 91.81 91 ILE A O 1
ATOM 728 N N . THR A 1 92 ? -19.916 0.324 32.088 1.00 91.38 92 THR A N 1
ATOM 729 C CA . THR A 1 92 ? -19.253 1.583 31.690 1.00 91.38 92 THR A CA 1
ATOM 730 C C . THR A 1 92 ? -17.726 1.427 31.645 1.00 91.38 92 THR A C 1
ATOM 732 O O . THR A 1 92 ? -17.077 1.939 30.732 1.00 91.38 92 THR A O 1
ATOM 735 N N . GLY A 1 93 ? -17.137 0.751 32.635 1.00 90.06 93 GLY A N 1
ATOM 736 C CA . GLY A 1 93 ? -15.698 0.491 32.687 1.00 90.06 93 GLY A CA 1
ATOM 737 C C . GLY A 1 93 ? -15.221 -0.426 31.561 1.00 90.06 93 GLY A C 1
ATOM 738 O O . GLY A 1 93 ? -14.187 -0.155 30.953 1.00 90.06 93 GLY A O 1
ATOM 739 N N . GLU A 1 94 ? -15.989 -1.468 31.251 1.00 90.25 94 GLU A N 1
ATOM 740 C CA . GLU A 1 94 ? -15.675 -2.402 30.168 1.00 90.25 94 GLU A CA 1
ATOM 741 C C . GLU A 1 94 ? -15.840 -1.762 28.786 1.00 90.25 94 GLU A C 1
ATOM 743 O O . GLU A 1 94 ? -14.941 -1.881 27.954 1.00 90.25 94 GLU A O 1
ATOM 748 N N . ILE A 1 95 ? -16.902 -0.976 28.569 1.00 89.06 95 ILE A N 1
ATOM 749 C CA . ILE A 1 95 ? -17.103 -0.211 27.331 1.00 89.06 95 ILE A CA 1
ATOM 750 C C . ILE A 1 95 ? -15.896 0.691 27.063 1.00 89.06 95 ILE A C 1
ATOM 752 O O . ILE A 1 95 ? -15.385 0.692 25.953 1.00 89.06 95 ILE A O 1
ATOM 756 N N . LYS A 1 96 ? -15.365 1.401 28.068 1.00 87.94 96 LYS A N 1
ATOM 757 C CA . LYS A 1 96 ? -14.182 2.268 27.883 1.00 87.94 96 LYS A CA 1
ATOM 758 C C . LYS A 1 96 ? -12.928 1.521 27.419 1.00 87.94 96 LYS A C 1
ATOM 760 O O . LYS A 1 96 ? -12.074 2.115 26.766 1.00 87.94 96 LYS A O 1
ATOM 765 N N . LYS A 1 97 ? -12.774 0.251 27.800 1.00 86.88 97 LYS A N 1
ATOM 766 C CA . LYS A 1 97 ? -11.632 -0.580 27.386 1.00 86.88 97 LYS A CA 1
ATOM 767 C C . LYS A 1 97 ? -11.824 -1.107 25.969 1.00 86.88 97 LYS A C 1
ATOM 769 O O . LYS A 1 97 ? -10.878 -1.157 25.184 1.00 86.88 97 LYS A O 1
ATOM 774 N N . LEU A 1 98 ? -13.046 -1.530 25.673 1.00 85.12 98 LEU A N 1
ATOM 775 C CA . LEU A 1 98 ? -13.390 -2.210 24.438 1.00 85.12 98 LEU A CA 1
ATOM 776 C C . LEU A 1 98 ? -13.637 -1.217 23.290 1.00 85.12 98 LEU A C 1
ATOM 778 O O . LEU A 1 98 ? -13.096 -1.415 22.208 1.00 85.12 98 LEU A O 1
ATOM 782 N N . ASP A 1 99 ? -14.367 -0.126 23.531 1.00 87.69 99 ASP A N 1
ATOM 783 C CA . ASP A 1 99 ? -14.607 0.964 22.577 1.00 87.69 99 ASP A CA 1
ATOM 784 C C . ASP A 1 99 ? -13.447 1.967 22.558 1.00 87.69 99 ASP A C 1
ATOM 786 O O . ASP A 1 99 ? -13.569 3.149 22.883 1.00 87.69 99 ASP A O 1
ATOM 790 N N . ASN A 1 100 ? -12.268 1.462 22.202 1.00 88.81 100 ASN A N 1
ATOM 791 C CA . ASN A 1 100 ? -11.045 2.240 22.099 1.00 88.81 100 ASN A CA 1
ATOM 792 C C . ASN A 1 100 ? -10.351 1.944 20.767 1.00 88.81 100 ASN A C 1
ATOM 794 O O . ASN A 1 100 ? -10.078 0.796 20.434 1.00 88.81 100 ASN A O 1
ATOM 798 N N . PHE A 1 101 ? -9.996 2.995 20.027 1.00 90.81 101 PHE A N 1
ATOM 799 C CA . PHE A 1 101 ? -9.215 2.865 18.799 1.00 90.81 101 PHE A CA 1
ATOM 800 C C . PHE A 1 101 ? -7.960 2.001 18.987 1.00 90.81 101 PHE A C 1
ATOM 802 O O . PHE A 1 101 ? -7.684 1.146 18.157 1.00 90.81 101 PHE A O 1
ATOM 809 N N . GLU A 1 102 ? -7.231 2.161 20.093 1.00 91.06 102 GLU A N 1
ATOM 810 C CA . GLU A 1 102 ? -5.992 1.412 20.335 1.00 91.06 102 GLU A CA 1
ATOM 811 C C . GLU A 1 102 ? -6.211 -0.096 20.470 1.00 91.06 102 GLU A C 1
ATOM 813 O O . GLU A 1 102 ? -5.342 -0.871 20.080 1.00 91.06 102 GLU A O 1
ATOM 818 N N . THR A 1 103 ? -7.363 -0.520 20.997 1.00 87.69 103 THR A N 1
ATOM 819 C CA . THR A 1 103 ? -7.697 -1.942 21.154 1.00 87.69 103 THR A CA 1
ATOM 820 C C . THR A 1 103 ? -8.354 -2.525 19.905 1.00 87.69 103 THR A C 1
ATOM 822 O O . THR A 1 103 ? -8.278 -3.731 19.690 1.00 87.69 103 THR A O 1
ATOM 825 N N . GLN A 1 104 ? -8.954 -1.678 19.063 1.00 89.62 104 GLN A N 1
ATOM 826 C CA . GLN A 1 104 ? -9.673 -2.082 17.850 1.00 89.62 104 GLN A CA 1
ATOM 827 C C . GLN A 1 104 ? -8.876 -1.890 16.553 1.00 89.62 104 GLN A C 1
ATOM 829 O O . GLN A 1 104 ? -9.310 -2.345 15.486 1.00 89.62 104 GLN A O 1
ATOM 834 N N . LYS A 1 105 ? -7.733 -1.193 16.602 1.00 94.00 105 LYS A N 1
ATOM 835 C CA . LYS A 1 105 ? -6.924 -0.938 15.411 1.00 94.00 105 LYS A CA 1
ATOM 836 C C . LYS A 1 105 ? -6.249 -2.211 14.911 1.00 94.00 105 LYS A C 1
ATOM 838 O O . LYS A 1 105 ? -5.806 -3.060 15.680 1.00 94.00 105 LYS A O 1
ATOM 843 N N . LYS A 1 106 ? -6.119 -2.304 13.595 1.00 95.69 106 LYS A N 1
ATOM 844 C CA . LYS A 1 106 ? -5.267 -3.260 12.891 1.00 95.69 106 LYS A CA 1
ATOM 845 C C . LYS A 1 106 ? -4.364 -2.490 11.942 1.00 95.69 106 LYS A C 1
ATOM 847 O O . LYS A 1 106 ? -4.710 -1.382 11.533 1.00 95.69 106 LYS A O 1
ATOM 852 N N . THR A 1 107 ? -3.238 -3.094 11.591 1.00 97.88 107 THR A N 1
ATOM 853 C CA . THR A 1 107 ? -2.300 -2.558 10.606 1.00 97.88 107 THR A CA 1
ATOM 854 C C . THR A 1 107 ? -2.106 -3.593 9.511 1.00 97.88 107 THR A C 1
ATOM 856 O O . THR A 1 107 ? -1.743 -4.729 9.811 1.00 97.88 107 THR A O 1
ATOM 859 N N . GLU A 1 108 ? -2.328 -3.217 8.253 1.00 98.06 108 GLU A N 1
ATOM 860 C CA . GLU A 1 108 ? -2.076 -4.100 7.107 1.00 98.06 108 GLU A CA 1
ATOM 861 C C . GLU A 1 108 ? -1.280 -3.394 6.008 1.00 98.06 108 GLU A C 1
ATOM 863 O O . GLU A 1 108 ? -1.279 -2.166 5.890 1.00 98.06 108 GLU A O 1
ATOM 868 N N . LEU A 1 109 ? -0.593 -4.210 5.206 1.00 97.94 109 LEU A N 1
ATOM 869 C CA . LEU A 1 109 ? 0.215 -3.787 4.070 1.00 97.94 109 LEU A CA 1
ATOM 870 C C . LEU A 1 109 ? -0.545 -4.040 2.761 1.00 97.94 109 LEU A C 1
ATOM 872 O O . LEU A 1 109 ? -0.925 -5.173 2.473 1.00 97.94 109 LEU A O 1
ATOM 876 N N . TYR A 1 110 ? -0.673 -3.007 1.934 1.00 97.56 110 TYR A N 1
ATOM 877 C CA . TYR A 1 110 ? -1.333 -3.043 0.631 1.00 97.56 110 TYR A CA 1
ATOM 878 C C . TYR A 1 110 ? -0.335 -2.737 -0.478 1.00 97.56 110 TYR A C 1
ATOM 880 O O . TYR A 1 110 ? -0.003 -1.578 -0.705 1.00 97.56 110 TYR A O 1
ATOM 888 N N . SER A 1 111 ? 0.162 -3.770 -1.156 1.00 97.12 111 SER A N 1
ATOM 889 C CA . SER A 1 111 ? 1.063 -3.599 -2.304 1.00 97.12 111 SER A CA 1
ATOM 890 C C . SER A 1 111 ? 0.276 -3.227 -3.557 1.00 97.12 111 SER A C 1
ATOM 892 O O . SER A 1 111 ? -0.720 -3.883 -3.861 1.00 97.12 111 SER A O 1
ATOM 894 N N . LEU A 1 112 ? 0.734 -2.198 -4.269 1.00 97.50 112 LEU A N 1
ATOM 895 C CA . LEU A 1 112 ? 0.145 -1.746 -5.525 1.00 97.50 112 LEU A CA 1
ATOM 896 C C . LEU A 1 112 ? 0.912 -2.346 -6.701 1.00 97.50 112 LEU A C 1
ATOM 898 O O . LEU A 1 112 ? 2.147 -2.360 -6.716 1.00 97.50 112 LEU A O 1
ATOM 902 N N . LYS A 1 113 ? 0.176 -2.840 -7.690 1.00 96.69 113 LYS A N 1
ATOM 903 C CA . LYS A 1 113 ? 0.722 -3.492 -8.879 1.00 96.69 113 LYS A CA 1
ATOM 904 C C . LYS A 1 113 ? 0.910 -2.536 -10.042 1.00 96.69 113 LYS A C 1
ATOM 906 O O . LYS A 1 113 ? 1.842 -2.706 -10.808 1.00 96.69 113 LYS A O 1
ATOM 911 N N . TYR A 1 114 ? 0.018 -1.570 -10.219 1.00 96.94 114 TYR A N 1
ATOM 912 C CA . TYR A 1 114 ? -0.066 -0.797 -11.456 1.00 96.94 114 TYR A CA 1
ATOM 913 C C . TYR A 1 114 ? 0.173 0.692 -11.245 1.00 96.94 114 TYR A C 1
ATOM 915 O O . TYR A 1 114 ? 0.569 1.379 -12.189 1.00 96.94 114 TYR A O 1
ATOM 923 N N . VAL A 1 115 ? -0.030 1.185 -10.026 1.00 96.94 115 VAL A N 1
ATOM 924 C CA . VAL A 1 115 ? 0.151 2.594 -9.673 1.00 96.94 115 VAL A CA 1
ATOM 925 C C . VAL A 1 115 ? 1.293 2.754 -8.672 1.00 96.94 115 VAL A C 1
ATOM 927 O O . VAL A 1 115 ? 1.498 1.914 -7.794 1.00 96.94 115 VAL A O 1
ATOM 930 N N . ARG A 1 116 ? 2.046 3.852 -8.789 1.00 96.50 116 ARG A N 1
ATOM 931 C CA . ARG A 1 116 ? 3.093 4.205 -7.830 1.00 96.50 116 ARG A CA 1
ATOM 932 C C . ARG A 1 116 ? 2.451 4.707 -6.535 1.00 96.50 116 ARG A C 1
ATOM 934 O O . ARG A 1 116 ? 1.741 5.710 -6.537 1.00 96.50 116 ARG A O 1
ATOM 941 N N . ALA A 1 117 ? 2.738 4.048 -5.415 1.00 97.19 117 ALA A N 1
ATOM 942 C CA . ALA A 1 117 ? 2.137 4.351 -4.115 1.00 97.19 117 ALA A CA 1
ATOM 943 C C . ALA A 1 117 ? 2.375 5.801 -3.682 1.00 97.19 117 ALA A C 1
ATOM 945 O O . ALA A 1 117 ? 1.461 6.468 -3.205 1.00 97.19 117 ALA A O 1
ATOM 946 N N . LYS A 1 118 ? 3.587 6.320 -3.908 1.00 96.50 118 LYS A N 1
ATOM 947 C CA . LYS A 1 118 ? 3.933 7.711 -3.590 1.00 96.50 118 LYS A CA 1
ATOM 948 C C . LYS A 1 118 ? 3.035 8.715 -4.317 1.00 96.50 118 LYS A C 1
ATOM 950 O O . LYS A 1 118 ? 2.574 9.666 -3.693 1.00 96.50 118 LYS A O 1
ATOM 955 N N . ASP A 1 119 ? 2.769 8.480 -5.595 1.00 95.69 119 ASP A N 1
ATOM 956 C CA . ASP A 1 119 ? 1.994 9.399 -6.428 1.00 95.69 119 ASP A CA 1
ATOM 957 C C . ASP A 1 119 ? 0.506 9.293 -6.085 1.00 95.69 119 ASP A C 1
ATOM 959 O O . ASP A 1 119 ? -0.171 10.305 -5.905 1.00 95.69 119 ASP A O 1
ATOM 963 N N . LEU A 1 120 ? 0.007 8.067 -5.884 1.00 96.75 120 LEU A N 1
ATOM 964 C CA . LEU A 1 120 ? -1.373 7.839 -5.463 1.00 96.75 120 LEU A CA 1
ATOM 965 C C . LEU A 1 120 ? -1.667 8.479 -4.100 1.00 96.75 120 LEU A C 1
ATOM 967 O O . LEU A 1 120 ? -2.703 9.120 -3.943 1.00 96.75 120 LEU A O 1
ATOM 971 N N . PHE A 1 121 ? -0.744 8.386 -3.139 1.00 96.75 121 PHE A N 1
ATOM 972 C CA . PHE A 1 121 ? -0.878 9.041 -1.833 1.00 96.75 121 PHE A CA 1
ATOM 973 C C . PHE A 1 121 ? -0.996 10.568 -1.938 1.00 96.75 121 PHE A C 1
ATOM 975 O O . PHE A 1 121 ? -1.640 11.212 -1.109 1.00 96.75 121 PHE A O 1
ATOM 982 N N . GLN A 1 122 ? -0.376 11.160 -2.960 1.00 96.50 122 GLN A N 1
ATOM 983 C CA . GLN A 1 122 ? -0.436 12.597 -3.209 1.00 96.50 122 GLN A CA 1
ATOM 984 C C . GLN A 1 122 ? -1.698 13.028 -3.962 1.00 96.50 122 GLN A C 1
ATOM 986 O O . GLN A 1 122 ? -2.036 14.210 -3.885 1.00 96.50 122 GLN A O 1
ATOM 991 N N . SER A 1 123 ? -2.400 12.107 -4.630 1.00 96.69 123 SER A N 1
ATOM 992 C CA . SER A 1 123 ? -3.619 12.412 -5.387 1.00 96.69 123 SER A CA 1
ATOM 993 C C . SER A 1 123 ? -4.768 12.873 -4.485 1.00 96.69 123 SER A C 1
ATOM 995 O O . SER A 1 123 ? -5.003 12.330 -3.400 1.00 96.69 123 SER A O 1
ATOM 997 N N . GLU A 1 124 ? -5.507 13.884 -4.938 1.00 97.19 124 GLU A N 1
ATOM 998 C CA . GLU A 1 124 ? -6.628 14.449 -4.182 1.00 97.19 124 GLU A CA 1
ATOM 999 C C . GLU A 1 124 ? -7.817 13.485 -4.128 1.00 97.19 124 GLU A C 1
ATOM 1001 O O . GLU A 1 124 ? -8.517 13.404 -3.119 1.00 97.19 124 GLU A O 1
ATOM 1006 N N . GLU A 1 125 ? -8.012 12.686 -5.175 1.00 96.62 125 GLU A N 1
ATOM 1007 C CA . GLU A 1 125 ? -9.052 11.664 -5.248 1.00 96.62 125 GLU A CA 1
ATOM 1008 C C . GLU A 1 125 ? -8.853 10.599 -4.166 1.00 96.62 125 GLU A C 1
ATOM 1010 O O . GLU A 1 125 ? -9.803 10.249 -3.459 1.00 96.62 125 GLU A O 1
ATOM 1015 N N . PHE A 1 126 ? -7.616 10.127 -3.983 1.00 96.81 126 PHE A N 1
ATOM 1016 C CA . PHE A 1 126 ? -7.293 9.150 -2.946 1.00 96.81 126 PHE A CA 1
ATOM 1017 C C . PHE A 1 126 ? -7.410 9.754 -1.543 1.00 96.81 126 PHE A C 1
ATOM 1019 O O . PHE A 1 126 ? -8.017 9.142 -0.662 1.00 96.81 126 PHE A O 1
ATOM 1026 N N . LYS A 1 127 ? -6.900 10.974 -1.318 1.00 96.06 127 LYS A N 1
ATOM 1027 C CA . LYS A 1 127 ? -7.048 11.685 -0.030 1.00 96.06 127 LYS A CA 1
ATOM 1028 C C . LYS A 1 127 ? -8.516 11.906 0.340 1.00 96.06 127 LYS A C 1
ATOM 1030 O O . LYS A 1 127 ? -8.916 11.731 1.492 1.00 96.06 127 LYS A O 1
ATOM 1035 N N . LYS A 1 128 ? -9.356 12.243 -0.639 1.00 96.31 128 LYS A N 1
ATOM 1036 C CA . LYS A 1 128 ? -10.798 12.393 -0.434 1.00 96.31 128 LYS A CA 1
ATOM 1037 C C . LYS A 1 128 ? -11.464 11.055 -0.110 1.00 96.31 128 LYS A C 1
ATOM 1039 O O . LYS A 1 128 ? -12.207 10.976 0.862 1.00 96.31 128 LYS A O 1
ATOM 1044 N N . ALA A 1 129 ? -11.187 10.001 -0.877 1.00 96.06 129 ALA A N 1
ATOM 1045 C CA . ALA A 1 129 ? -11.760 8.676 -0.630 1.00 96.06 129 ALA A CA 1
ATOM 1046 C C . ALA A 1 129 ? -11.364 8.128 0.754 1.00 96.06 129 ALA A C 1
ATOM 1048 O O . ALA A 1 129 ? -12.212 7.662 1.514 1.00 96.06 129 ALA A O 1
ATOM 1049 N N . SER A 1 130 ? -10.085 8.258 1.108 1.00 94.44 130 SER A N 1
ATOM 1050 C CA . SER A 1 130 ? -9.553 7.824 2.401 1.00 94.44 130 SER A CA 1
ATOM 1051 C C . SER A 1 130 ? -10.104 8.633 3.575 1.00 94.44 130 SER A C 1
ATOM 1053 O O . SER A 1 130 ? -10.466 8.030 4.578 1.00 94.44 130 SER A O 1
ATOM 1055 N N . SER A 1 131 ? -10.250 9.957 3.463 1.00 93.50 131 SER A N 1
ATOM 1056 C CA . SER A 1 131 ? -10.810 10.779 4.554 1.00 93.50 131 SER A CA 1
ATOM 1057 C C . SER A 1 131 ? -12.292 10.508 4.834 1.00 93.50 131 SER A C 1
ATOM 1059 O O . SER A 1 131 ? -12.729 10.648 5.972 1.00 93.50 131 SER A O 1
ATOM 1061 N N . LEU A 1 132 ? -13.062 10.077 3.830 1.00 93.69 132 LEU A N 1
ATOM 1062 C CA . LEU A 1 132 ? -14.456 9.657 4.019 1.00 93.69 132 LEU A CA 1
ATOM 1063 C C . LEU A 1 132 ? -14.574 8.280 4.683 1.00 93.69 132 LEU A C 1
ATOM 1065 O O . LEU A 1 132 ? -15.570 7.989 5.345 1.00 93.69 132 LEU A O 1
ATOM 1069 N N . LEU A 1 133 ? -13.582 7.415 4.477 1.00 92.19 133 LEU A N 1
ATOM 1070 C CA . LEU A 1 133 ? -13.619 6.036 4.948 1.00 92.19 133 LEU A CA 1
ATOM 1071 C C . LEU A 1 133 ? -12.961 5.850 6.322 1.00 92.19 133 LEU A C 1
ATOM 1073 O O . LEU A 1 133 ? -13.413 5.025 7.125 1.00 92.19 133 LEU A O 1
ATOM 1077 N N . LEU A 1 134 ? -11.878 6.581 6.568 1.00 92.25 134 LEU A N 1
ATOM 1078 C CA . LEU A 1 134 ? -11.019 6.433 7.731 1.00 92.25 134 LEU A CA 1
ATOM 1079 C C . LEU A 1 134 ? -11.398 7.404 8.852 1.00 92.25 134 LEU A C 1
ATOM 1081 O O . LEU A 1 134 ? -11.817 8.532 8.619 1.00 92.25 134 LEU A O 1
ATOM 1085 N N . SER A 1 135 ? -11.209 6.964 10.096 1.00 88.81 135 SER A N 1
ATOM 1086 C CA . SER A 1 135 ? -11.332 7.836 11.266 1.00 88.81 135 SER A CA 1
ATOM 1087 C C . SER A 1 135 ? -10.173 8.832 11.352 1.00 88.81 135 SER A C 1
ATOM 1089 O O . SER A 1 135 ? -9.072 8.538 10.896 1.00 88.81 135 SER A O 1
ATOM 1091 N N . ASP A 1 136 ? -10.378 9.919 12.091 1.00 89.25 136 ASP A N 1
ATOM 1092 C CA . ASP A 1 136 ? -9.366 10.911 12.490 1.00 89.25 136 ASP A CA 1
ATOM 1093 C C . ASP A 1 136 ? -8.071 10.319 13.080 1.00 89.25 136 ASP A C 1
ATOM 1095 O O . ASP A 1 136 ? -6.999 10.897 12.930 1.00 89.25 136 ASP A O 1
ATOM 1099 N N . LYS A 1 137 ? -8.161 9.161 13.745 1.00 93.25 137 LYS A N 1
ATOM 1100 C CA . LYS A 1 137 ? -7.011 8.459 14.343 1.00 93.25 137 LYS A CA 1
ATOM 1101 C C . LYS A 1 137 ? -6.294 7.472 13.419 1.00 93.25 137 LYS A C 1
ATOM 1103 O O . LYS A 1 137 ? -5.268 6.918 13.808 1.00 93.25 137 LYS A O 1
ATOM 1108 N N . ALA A 1 138 ? -6.853 7.186 12.248 1.00 95.69 138 ALA A N 1
ATOM 1109 C CA . ALA A 1 138 ? -6.249 6.241 11.322 1.00 95.69 138 ALA A CA 1
ATOM 1110 C C . ALA A 1 138 ? -5.021 6.860 10.646 1.00 95.69 138 ALA A C 1
ATOM 1112 O O . ALA A 1 138 ? -4.961 8.070 10.433 1.00 95.69 138 ALA A O 1
ATOM 1113 N N . THR A 1 139 ? -4.058 6.023 10.274 1.00 97.00 139 THR A N 1
ATOM 1114 C CA . THR A 1 139 ? -2.850 6.461 9.571 1.00 97.00 139 THR A CA 1
ATOM 1115 C C . THR A 1 139 ? -2.666 5.687 8.274 1.00 97.00 139 THR A C 1
ATOM 1117 O O . THR A 1 139 ? -2.990 4.501 8.183 1.00 97.00 139 THR A O 1
ATOM 1120 N N . ILE A 1 140 ? -2.146 6.379 7.261 1.00 97.75 140 ILE A N 1
ATOM 1121 C CA . ILE A 1 140 ? -1.669 5.789 6.012 1.00 97.75 140 ILE A CA 1
ATOM 1122 C C . ILE A 1 140 ? -0.223 6.242 5.835 1.00 97.75 140 ILE A C 1
ATOM 1124 O O . ILE A 1 140 ? 0.051 7.439 5.776 1.00 97.75 140 ILE A O 1
ATOM 1128 N N . GLU A 1 141 ? 0.687 5.285 5.721 1.00 97.75 141 GLU A N 1
ATOM 1129 C CA . GLU A 1 141 ? 2.097 5.520 5.426 1.00 97.75 141 GLU A CA 1
ATOM 1130 C C . GLU A 1 141 ? 2.464 4.870 4.091 1.00 97.75 141 GLU A C 1
ATOM 1132 O O . GLU A 1 141 ? 1.948 3.810 3.730 1.00 97.75 141 GLU A O 1
ATOM 1137 N N . VAL A 1 142 ? 3.371 5.497 3.343 1.00 98.12 142 VAL A N 1
ATOM 1138 C CA . VAL A 1 142 ? 3.882 4.945 2.083 1.00 98.12 142 VAL A CA 1
ATOM 1139 C C . VAL A 1 142 ? 5.138 4.132 2.370 1.00 98.12 142 VAL A C 1
ATOM 1141 O O . VAL A 1 142 ? 6.066 4.634 2.997 1.00 98.12 142 VAL A O 1
ATOM 1144 N N . ASN A 1 143 ? 5.195 2.904 1.856 1.00 97.81 143 ASN A N 1
ATOM 1145 C CA . ASN A 1 143 ? 6.404 2.092 1.769 1.00 97.81 143 ASN A CA 1
ATOM 1146 C C . ASN A 1 143 ? 6.908 2.102 0.310 1.00 97.81 143 ASN A C 1
ATOM 1148 O O . ASN A 1 143 ? 6.376 1.353 -0.518 1.00 97.81 143 ASN A O 1
ATOM 1152 N N . PRO A 1 144 ? 7.905 2.943 -0.034 1.00 92.69 144 PRO A N 1
ATOM 1153 C CA . PRO A 1 144 ? 8.381 3.078 -1.410 1.00 92.69 144 PRO A CA 1
ATOM 1154 C C . PRO A 1 144 ? 9.070 1.818 -1.937 1.00 92.69 144 PRO A C 1
ATOM 1156 O O . PRO A 1 144 ? 8.915 1.495 -3.109 1.00 92.69 144 PRO A O 1
ATOM 1159 N N . GLU A 1 145 ? 9.795 1.091 -1.082 1.00 93.00 145 GLU A N 1
ATOM 1160 C CA . GLU A 1 145 ? 10.547 -0.109 -1.477 1.00 93.00 145 GLU A CA 1
ATOM 1161 C C . GLU A 1 145 ? 9.629 -1.229 -1.967 1.00 93.00 145 GLU A C 1
ATOM 1163 O O . GLU A 1 145 ? 9.955 -1.941 -2.913 1.00 93.00 145 GLU A O 1
ATOM 1168 N N . LYS A 1 146 ? 8.464 -1.375 -1.327 1.00 95.25 146 LYS A N 1
ATOM 1169 C CA . LYS A 1 146 ? 7.461 -2.389 -1.675 1.00 95.25 146 LYS A CA 1
ATOM 1170 C C . LYS A 1 146 ? 6.344 -1.861 -2.572 1.00 95.25 146 LYS A C 1
ATOM 1172 O O . LYS A 1 146 ? 5.396 -2.598 -2.822 1.00 95.25 146 LYS A O 1
ATOM 1177 N N . ASN A 1 147 ? 6.420 -0.598 -3.001 1.00 96.88 147 ASN A N 1
ATOM 1178 C CA . ASN A 1 147 ? 5.337 0.110 -3.686 1.00 96.88 147 ASN A CA 1
ATOM 1179 C C . ASN A 1 147 ? 3.974 -0.103 -2.996 1.00 96.88 147 ASN A C 1
ATOM 1181 O O . ASN A 1 147 ? 3.015 -0.580 -3.601 1.00 96.88 147 ASN A O 1
ATOM 1185 N N . ALA A 1 148 ? 3.908 0.173 -1.693 1.00 98.19 148 ALA A N 1
ATOM 1186 C CA . ALA A 1 148 ? 2.782 -0.234 -0.860 1.00 98.19 148 ALA A CA 1
ATOM 1187 C C . ALA A 1 148 ? 2.308 0.859 0.103 1.00 98.19 148 ALA A C 1
ATOM 1189 O O . ALA A 1 148 ? 3.059 1.774 0.442 1.00 98.19 148 ALA A O 1
ATOM 1190 N N . PHE A 1 149 ? 1.082 0.710 0.601 1.00 98.38 149 PHE A N 1
ATOM 1191 C CA . PHE A 1 149 ? 0.570 1.448 1.754 1.00 98.38 149 PHE A CA 1
ATOM 1192 C C . PHE A 1 149 ? 0.596 0.596 3.016 1.00 98.38 149 PHE A C 1
ATOM 1194 O O . PHE A 1 149 ? 0.228 -0.576 2.988 1.00 98.38 149 PHE A O 1
ATOM 1201 N N . ILE A 1 150 ? 0.993 1.200 4.130 1.00 98.25 150 ILE A N 1
ATOM 1202 C CA . ILE A 1 150 ? 0.827 0.659 5.476 1.00 98.25 150 ILE A CA 1
ATOM 1203 C C . ILE A 1 150 ? -0.336 1.425 6.095 1.00 98.25 150 ILE A C 1
ATOM 1205 O O . ILE A 1 150 ? -0.232 2.629 6.325 1.00 98.25 150 ILE A O 1
ATOM 1209 N N . ILE A 1 151 ? -1.458 0.745 6.316 1.00 98.19 151 ILE A N 1
ATOM 1210 C CA . ILE A 1 151 ? -2.687 1.384 6.794 1.00 98.19 151 ILE A CA 1
ATOM 1211 C C . ILE A 1 151 ? -2.997 0.873 8.190 1.00 98.19 151 ILE A C 1
ATOM 1213 O O . ILE A 1 151 ? -3.193 -0.329 8.372 1.00 98.19 151 ILE A O 1
ATOM 1217 N N . THR A 1 152 ? -3.077 1.790 9.156 1.00 97.88 152 THR A N 1
ATOM 1218 C CA . THR A 1 152 ? -3.547 1.512 10.517 1.00 97.88 152 THR A CA 1
ATOM 1219 C C . THR A 1 152 ? -4.930 2.114 10.710 1.00 97.88 152 THR A C 1
ATOM 1221 O O . THR A 1 152 ? -5.092 3.331 10.686 1.00 97.88 152 THR A O 1
ATOM 1224 N N . ALA A 1 153 ? -5.940 1.270 10.904 1.00 96.62 153 ALA A N 1
ATOM 1225 C CA . ALA A 1 153 ? -7.337 1.689 10.998 1.00 96.62 153 ALA A CA 1
ATOM 1226 C C . ALA A 1 153 ? -8.150 0.728 11.874 1.00 96.62 153 ALA A C 1
ATOM 1228 O O . ALA A 1 153 ? -7.631 -0.278 12.353 1.00 96.62 153 ALA A O 1
ATOM 1229 N N . LEU A 1 154 ? -9.438 1.012 12.074 1.00 93.50 154 LEU A N 1
ATOM 1230 C CA . LEU A 1 154 ? -10.349 0.103 12.772 1.00 93.50 154 LEU A CA 1
ATOM 1231 C C . LEU A 1 154 ? -10.493 -1.219 12.014 1.00 93.50 154 LEU A C 1
ATOM 1233 O O . LEU A 1 154 ? -10.778 -1.223 10.817 1.00 93.50 154 LEU A O 1
ATOM 1237 N N . GLY A 1 155 ? -10.353 -2.344 12.717 1.00 91.56 155 GLY A N 1
ATOM 1238 C CA . GLY A 1 155 ? -10.297 -3.672 12.103 1.00 91.56 155 GLY A CA 1
ATOM 1239 C C . GLY A 1 155 ? -11.486 -4.018 11.197 1.00 91.56 155 GLY A C 1
ATOM 1240 O O . GLY A 1 155 ? -11.315 -4.682 10.179 1.00 91.56 155 GLY A O 1
ATOM 1241 N N . TRP A 1 156 ? -12.684 -3.538 11.522 1.00 88.31 156 TRP A N 1
ATOM 1242 C CA . TRP A 1 156 ? -13.898 -3.797 10.743 1.00 88.31 156 TRP A CA 1
ATOM 1243 C C . TRP A 1 156 ? -14.020 -2.945 9.466 1.00 88.31 156 TRP A C 1
ATOM 1245 O O . TRP A 1 156 ? -14.859 -3.251 8.620 1.00 88.31 156 TRP A O 1
ATOM 1255 N N . LYS A 1 157 ? -13.189 -1.904 9.292 1.00 92.62 157 LYS A N 1
ATOM 1256 C CA . LYS A 1 157 ? -13.129 -1.076 8.071 1.00 92.62 157 LYS A CA 1
ATOM 1257 C C . LYS A 1 157 ? -12.278 -1.702 6.962 1.00 92.62 157 LYS A C 1
ATOM 1259 O O . LYS A 1 157 ? -12.395 -1.294 5.811 1.00 92.62 157 LYS A O 1
ATOM 1264 N N . PHE A 1 158 ? -11.444 -2.695 7.275 1.00 94.31 158 PHE A N 1
ATOM 1265 C CA . PHE A 1 158 ? -10.496 -3.283 6.321 1.00 94.31 158 PHE A CA 1
ATOM 1266 C C . PHE A 1 158 ? -11.119 -3.847 5.034 1.00 94.31 158 PHE A C 1
ATOM 1268 O O . PHE A 1 158 ? -10.533 -3.620 3.977 1.00 94.31 158 PHE A O 1
ATOM 1275 N N . PRO A 1 159 ? -12.309 -4.483 5.043 1.00 94.88 159 PRO A N 1
ATOM 1276 C CA . PRO A 1 159 ? -12.970 -4.882 3.799 1.00 94.88 159 PRO A CA 1
ATOM 1277 C C . PRO A 1 159 ? -13.197 -3.702 2.840 1.00 94.88 159 PRO A C 1
ATOM 1279 O O . PRO A 1 159 ? -12.849 -3.782 1.666 1.00 94.88 159 PRO A O 1
ATOM 1282 N N . GLN A 1 160 ? -13.674 -2.570 3.364 1.00 95.38 160 GLN A N 1
ATOM 1283 C CA . GLN A 1 160 ? -13.920 -1.352 2.585 1.00 95.38 160 GLN A CA 1
ATOM 1284 C C . GLN A 1 160 ? -12.609 -0.674 2.159 1.00 95.38 160 GLN A C 1
ATOM 1286 O O . GLN A 1 160 ? -12.506 -0.168 1.045 1.00 95.38 1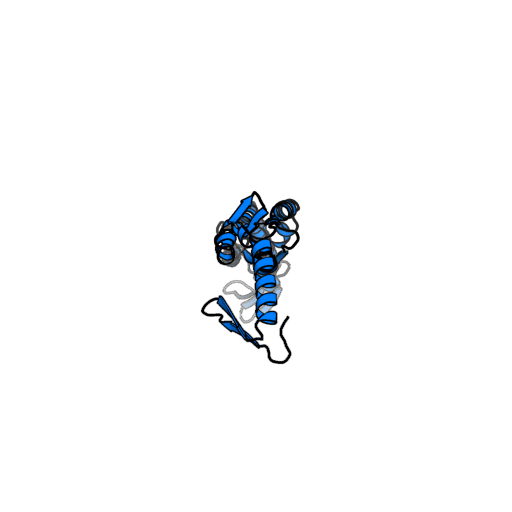60 GLN A O 1
ATOM 1291 N N . ILE A 1 161 ? -11.586 -0.681 3.024 1.00 97.00 161 ILE A N 1
ATOM 1292 C CA . ILE A 1 161 ? -10.255 -0.134 2.705 1.00 97.00 161 ILE A CA 1
ATOM 1293 C C . ILE A 1 161 ? -9.636 -0.917 1.549 1.00 97.00 161 ILE A C 1
ATOM 1295 O O . ILE A 1 161 ? -9.097 -0.319 0.620 1.00 97.00 161 ILE A O 1
ATOM 1299 N N . LYS A 1 162 ? -9.752 -2.247 1.576 1.00 96.75 162 LYS A N 1
ATOM 1300 C CA . LYS A 1 162 ? -9.252 -3.122 0.518 1.00 96.75 162 LYS A CA 1
ATOM 1301 C C . LYS A 1 162 ? -9.917 -2.830 -0.822 1.00 96.75 162 LYS A C 1
ATOM 1303 O O . LYS A 1 162 ? -9.217 -2.720 -1.825 1.00 96.75 162 LYS A O 1
ATOM 1308 N N . GLU A 1 163 ? -11.239 -2.684 -0.840 1.00 97.19 163 GLU A N 1
ATOM 1309 C CA . GLU A 1 163 ? -11.990 -2.321 -2.047 1.00 97.19 163 GLU A CA 1
ATOM 1310 C C . GLU A 1 163 ? -11.593 -0.936 -2.566 1.00 97.19 163 GLU A C 1
ATOM 1312 O O . GLU A 1 163 ? -11.311 -0.782 -3.755 1.00 97.19 163 GLU A O 1
ATOM 1317 N N . MET A 1 164 ? -11.490 0.051 -1.671 1.00 97.00 164 MET A N 1
ATOM 1318 C CA . MET A 1 164 ? -11.038 1.399 -2.009 1.00 97.00 164 MET A CA 1
ATOM 1319 C C . MET A 1 164 ? -9.651 1.363 -2.658 1.00 97.00 164 MET A C 1
ATOM 1321 O O . MET A 1 164 ? -9.502 1.845 -3.775 1.00 97.00 164 MET A O 1
ATOM 1325 N N . VAL A 1 165 ? -8.645 0.766 -2.011 1.00 97.19 165 VAL A N 1
ATOM 1326 C CA . VAL A 1 165 ? -7.275 0.703 -2.552 1.00 97.19 165 VAL A CA 1
ATOM 1327 C C . VAL A 1 165 ? -7.247 -0.028 -3.899 1.00 97.19 165 VAL A C 1
ATOM 1329 O O . VAL A 1 165 ? -6.636 0.464 -4.846 1.00 97.19 165 VAL A O 1
ATOM 1332 N N . ALA A 1 166 ? -7.962 -1.150 -4.021 1.00 96.69 166 ALA A N 1
ATOM 1333 C CA . ALA A 1 166 ? -8.044 -1.907 -5.270 1.00 96.69 166 ALA A CA 1
ATOM 1334 C C . ALA A 1 166 ? -8.687 -1.106 -6.417 1.00 96.69 166 ALA A C 1
ATOM 1336 O O . ALA A 1 166 ? -8.276 -1.253 -7.565 1.00 96.69 166 ALA A O 1
ATOM 1337 N N . SER A 1 167 ? -9.658 -0.234 -6.122 1.00 96.75 167 SER A N 1
ATOM 1338 C CA . SER A 1 167 ? -10.290 0.624 -7.136 1.00 96.75 167 SER A CA 1
ATOM 1339 C C . SER A 1 167 ? -9.329 1.641 -7.766 1.00 96.75 167 SER A C 1
ATOM 1341 O O . SER A 1 167 ? -9.513 2.021 -8.922 1.00 96.75 167 SER A O 1
ATOM 1343 N N . PHE A 1 168 ? -8.284 2.049 -7.038 1.00 96.81 168 PHE A N 1
ATOM 1344 C CA . PHE A 1 168 ? -7.253 2.952 -7.551 1.00 96.81 168 PHE A CA 1
ATOM 1345 C C . PHE A 1 168 ? -6.118 2.201 -8.255 1.00 96.81 168 PHE A C 1
ATOM 1347 O O . PHE A 1 168 ? -5.524 2.734 -9.188 1.00 96.81 168 PHE A O 1
ATOM 1354 N N . ASP A 1 169 ? -5.842 0.957 -7.863 1.00 97.19 169 ASP A N 1
ATOM 1355 C CA . ASP A 1 169 ? -4.813 0.114 -8.478 1.00 97.19 169 ASP A CA 1
ATOM 1356 C C . ASP A 1 169 ? -5.353 -0.653 -9.694 1.00 97.19 169 ASP A C 1
ATOM 1358 O O . ASP A 1 169 ? -5.406 -1.884 -9.735 1.00 97.19 169 ASP A O 1
ATOM 1362 N N . THR A 1 170 ? -5.800 0.094 -10.702 1.00 95.38 170 THR A N 1
ATOM 1363 C CA . THR A 1 170 ? -6.352 -0.465 -11.941 1.00 95.38 170 THR A CA 1
ATOM 1364 C C . THR A 1 170 ? -5.316 -0.473 -13.059 1.00 95.38 170 THR A C 1
ATOM 1366 O O . THR A 1 170 ? -4.571 0.485 -13.264 1.00 95.38 170 THR A O 1
ATOM 1369 N N . TYR A 1 171 ? -5.270 -1.570 -13.820 1.00 96.81 171 TYR A N 1
ATOM 1370 C CA . TYR A 1 171 ? -4.364 -1.682 -14.960 1.00 96.81 171 TYR A CA 1
ATOM 1371 C C . TYR A 1 171 ? -4.840 -0.798 -16.115 1.00 96.81 171 TYR A C 1
ATOM 1373 O O . TYR A 1 171 ? -5.844 -1.099 -16.763 1.00 96.81 171 TYR A O 1
ATOM 1381 N N . GLN A 1 172 ? -4.094 0.272 -16.379 1.00 94.25 172 GLN A N 1
ATOM 1382 C CA . GLN A 1 172 ? -4.327 1.190 -17.491 1.00 94.25 172 GLN A CA 1
ATOM 1383 C C . GLN A 1 172 ? -3.117 1.140 -18.434 1.00 94.25 172 GLN A C 1
ATOM 1385 O O . GLN A 1 172 ? -2.115 1.814 -18.169 1.00 94.25 172 GLN A O 1
ATOM 1390 N N . PRO A 1 173 ? -3.164 0.312 -19.496 1.00 96.06 173 PRO A N 1
ATOM 1391 C CA . PRO A 1 173 ? -2.020 0.111 -20.371 1.00 96.06 173 PRO A CA 1
ATOM 1392 C C . PRO A 1 173 ? -1.720 1.370 -21.177 1.00 96.06 173 PRO A C 1
ATOM 1394 O O . PRO A 1 173 ? -2.604 1.986 -21.775 1.00 96.06 173 PRO A O 1
ATOM 1397 N N . LYS A 1 174 ? -0.439 1.708 -21.250 1.00 97.25 174 LYS A N 1
ATOM 1398 C CA . LYS A 1 174 ? 0.114 2.718 -22.143 1.00 97.25 174 LYS A CA 1
ATOM 1399 C C . LYS A 1 174 ? 1.239 2.093 -22.944 1.00 97.25 174 LYS A C 1
ATOM 1401 O O . LYS A 1 174 ? 1.967 1.243 -22.443 1.00 97.25 174 LYS A O 1
ATOM 1406 N N . LYS A 1 175 ? 1.385 2.534 -24.190 1.00 97.56 175 LYS A N 1
ATOM 1407 C CA . LYS A 1 175 ? 2.482 2.119 -25.062 1.00 97.56 175 LYS A CA 1
ATOM 1408 C C . LYS A 1 175 ? 3.538 3.216 -25.114 1.00 97.56 175 LYS A C 1
ATOM 1410 O O . LYS A 1 175 ? 3.206 4.363 -25.404 1.00 97.56 175 LYS A O 1
ATOM 1415 N N . MET A 1 176 ? 4.796 2.859 -24.887 1.00 97.56 176 MET A N 1
ATOM 1416 C CA . MET A 1 176 ? 5.942 3.758 -25.004 1.00 97.56 176 MET A CA 1
ATOM 1417 C C . MET A 1 176 ? 7.052 3.093 -25.814 1.00 97.56 176 MET A C 1
ATOM 1419 O O . MET A 1 176 ? 7.279 1.889 -25.703 1.00 97.56 176 MET A O 1
ATOM 1423 N N . VAL A 1 177 ? 7.729 3.875 -26.657 1.00 97.25 177 VAL A N 1
ATOM 1424 C CA . VAL A 1 177 ? 8.864 3.407 -27.459 1.00 97.25 177 VAL A CA 1
ATOM 1425 C C . VAL A 1 177 ? 10.128 4.109 -26.979 1.00 97.25 177 VAL A C 1
ATOM 1427 O O . VAL A 1 177 ? 10.201 5.336 -27.008 1.00 97.25 177 VAL A O 1
ATOM 1430 N N . TYR A 1 178 ? 11.116 3.330 -26.547 1.00 96.62 178 TYR A N 1
ATOM 1431 C CA . TYR A 1 178 ? 12.416 3.811 -26.089 1.00 96.62 178 TYR A CA 1
ATOM 1432 C C . TYR A 1 178 ? 13.457 3.566 -27.174 1.00 96.62 178 TYR A C 1
ATOM 1434 O O . TYR A 1 178 ? 13.760 2.420 -27.503 1.00 96.62 178 TYR A O 1
ATOM 1442 N N . GLN A 1 179 ? 14.004 4.646 -27.718 1.00 95.50 179 GLN A N 1
ATOM 1443 C CA . GLN A 1 179 ? 15.114 4.600 -28.663 1.00 95.50 179 GLN A CA 1
ATOM 1444 C C . GLN A 1 179 ? 16.429 4.432 -27.895 1.00 95.50 179 GLN A C 1
ATOM 1446 O O . GLN A 1 179 ? 16.728 5.257 -27.031 1.00 95.50 179 GLN A O 1
ATOM 1451 N N . LEU A 1 180 ? 17.209 3.397 -28.217 1.00 94.44 180 LEU A N 1
ATOM 1452 C CA . LEU A 1 180 ? 18.503 3.143 -27.578 1.00 94.44 180 LEU A CA 1
ATOM 1453 C C . LEU A 1 180 ? 19.648 3.739 -28.396 1.00 94.44 180 LEU A C 1
ATOM 1455 O O . LEU A 1 180 ? 19.572 3.814 -29.628 1.00 94.44 180 LEU A O 1
ATOM 1459 N N . LYS A 1 181 ? 20.707 4.159 -27.701 1.00 91.62 181 LYS A N 1
ATOM 1460 C CA . LYS A 1 181 ? 21.902 4.771 -28.297 1.00 91.62 181 LYS A CA 1
ATOM 1461 C C . LYS A 1 181 ? 23.108 3.839 -28.319 1.00 91.62 181 LYS A C 1
ATOM 1463 O O . LYS A 1 181 ? 23.837 3.849 -29.304 1.00 91.62 181 LYS A O 1
ATOM 1468 N N . TYR A 1 182 ? 23.322 3.060 -27.261 1.00 90.50 182 TYR A N 1
ATOM 1469 C CA . TYR A 1 182 ? 24.554 2.287 -27.053 1.00 90.50 182 TYR A CA 1
ATOM 1470 C C . TYR A 1 182 ? 24.293 0.801 -26.802 1.00 90.50 182 TYR A C 1
ATOM 1472 O O . TYR A 1 182 ? 25.115 -0.052 -27.132 1.00 90.50 182 TYR A O 1
ATOM 1480 N N . ALA A 1 183 ? 23.165 0.473 -26.180 1.00 91.31 183 ALA A N 1
ATOM 1481 C CA . ALA A 1 183 ? 22.781 -0.895 -25.890 1.00 91.31 183 ALA A CA 1
ATOM 1482 C C . ALA A 1 183 ? 21.977 -1.513 -27.041 1.00 91.31 183 ALA A C 1
ATOM 1484 O O . ALA A 1 183 ? 21.188 -0.843 -27.710 1.00 91.31 183 ALA A O 1
ATOM 1485 N N . LEU A 1 184 ? 22.120 -2.828 -27.218 1.00 91.75 184 LEU A N 1
ATOM 1486 C CA . LEU A 1 184 ? 21.322 -3.594 -28.172 1.00 91.75 184 LEU A CA 1
ATOM 1487 C C . LEU A 1 184 ? 19.926 -3.902 -27.601 1.00 91.75 184 LEU A C 1
ATOM 1489 O O . LEU A 1 184 ? 19.801 -4.543 -26.550 1.00 91.75 184 LEU A O 1
ATOM 1493 N N . ALA A 1 185 ? 18.874 -3.517 -28.326 1.00 93.38 185 ALA A N 1
ATOM 1494 C CA . ALA A 1 185 ? 17.480 -3.664 -27.904 1.00 93.38 185 ALA A CA 1
ATOM 1495 C C . ALA A 1 185 ? 17.106 -5.105 -27.538 1.00 93.38 185 ALA A C 1
ATOM 1497 O O . ALA A 1 185 ? 16.520 -5.341 -26.485 1.00 93.38 185 ALA A O 1
ATOM 1498 N N . SER A 1 186 ? 17.498 -6.096 -28.341 1.00 91.56 186 SER A N 1
ATOM 1499 C CA . SER A 1 186 ? 17.196 -7.509 -28.059 1.00 91.56 186 SER A CA 1
ATOM 1500 C C . SER A 1 186 ? 17.799 -8.000 -26.735 1.00 91.56 186 SER A C 1
ATOM 1502 O O . SER A 1 186 ? 17.172 -8.774 -26.009 1.00 91.56 186 SER A O 1
ATOM 1504 N N . SER A 1 187 ? 18.990 -7.508 -26.378 1.00 90.56 187 SER A N 1
ATOM 1505 C CA . SER A 1 187 ? 19.657 -7.831 -25.114 1.00 90.56 187 SER A CA 1
ATOM 1506 C C . SER A 1 187 ? 18.932 -7.203 -23.923 1.00 90.56 187 SER A C 1
ATOM 1508 O O . SER A 1 187 ? 18.693 -7.879 -22.915 1.00 90.56 187 SER A O 1
ATOM 1510 N N . LEU A 1 188 ? 18.541 -5.928 -24.039 1.00 92.56 188 LEU A N 1
ATOM 1511 C CA . LEU A 1 188 ? 17.841 -5.216 -22.969 1.00 92.56 188 LEU A CA 1
ATOM 1512 C C . LEU A 1 188 ? 16.404 -5.696 -22.771 1.00 92.56 188 LEU A C 1
ATOM 1514 O O . LEU A 1 188 ? 15.990 -5.836 -21.623 1.00 92.56 188 LEU A O 1
ATOM 1518 N N . ALA A 1 189 ? 15.675 -6.029 -23.842 1.00 93.44 189 ALA A N 1
ATOM 1519 C CA . ALA A 1 189 ? 14.301 -6.528 -23.755 1.00 93.44 189 ALA A CA 1
ATOM 1520 C C . ALA A 1 189 ? 14.188 -7.704 -22.776 1.00 93.44 189 ALA A C 1
ATOM 1522 O O . ALA A 1 189 ? 13.346 -7.697 -21.883 1.00 93.44 189 ALA A O 1
ATOM 1523 N N . ARG A 1 190 ? 15.102 -8.679 -22.874 1.00 90.25 190 ARG A N 1
ATOM 1524 C CA . ARG A 1 190 ? 15.143 -9.838 -21.971 1.00 90.25 190 ARG A CA 1
ATOM 1525 C C . ARG A 1 190 ? 15.477 -9.455 -20.528 1.00 90.25 190 ARG A C 1
ATOM 1527 O O . ARG A 1 190 ? 14.905 -10.016 -19.601 1.00 90.25 190 ARG A O 1
ATOM 1534 N N . ARG A 1 191 ? 16.404 -8.513 -20.324 1.00 91.12 191 ARG A N 1
ATOM 1535 C CA . ARG A 1 191 ? 16.841 -8.082 -18.981 1.00 91.12 191 ARG A CA 1
ATOM 1536 C C . ARG A 1 191 ? 15.778 -7.274 -18.236 1.00 91.12 191 ARG A C 1
ATOM 1538 O O . ARG A 1 191 ? 15.816 -7.234 -17.013 1.00 91.12 191 ARG A O 1
ATOM 1545 N N . LEU A 1 192 ? 14.876 -6.617 -18.962 1.00 95.56 192 LEU A N 1
ATOM 1546 C CA . LEU A 1 192 ? 13.855 -5.731 -18.403 1.00 95.56 192 LEU A CA 1
ATOM 1547 C C . LEU A 1 192 ? 12.516 -6.434 -18.142 1.00 95.56 192 LEU A C 1
ATOM 1549 O O . LEU A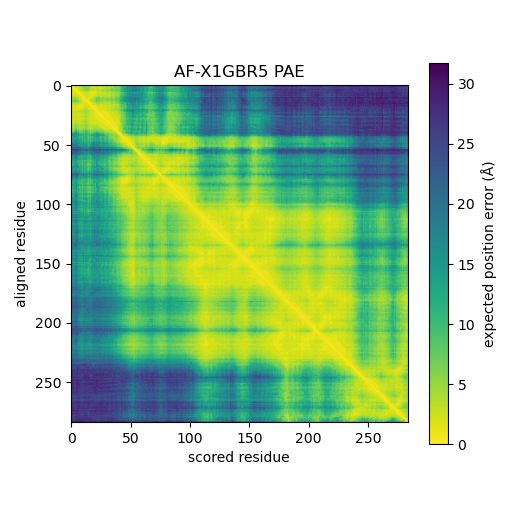 1 192 ? 11.644 -5.829 -17.533 1.00 95.56 192 LEU A O 1
ATOM 1553 N N . GLN A 1 193 ? 12.355 -7.705 -18.534 1.00 93.94 193 GLN A N 1
ATOM 1554 C CA . GLN A 1 193 ? 11.115 -8.465 -18.307 1.00 93.94 193 GLN A CA 1
ATOM 1555 C C . GLN A 1 193 ? 10.703 -8.521 -16.832 1.00 93.94 193 GLN A C 1
ATOM 1557 O O . GLN A 1 193 ? 9.518 -8.461 -16.531 1.00 93.94 193 GLN A O 1
ATOM 1562 N N . SER A 1 194 ? 11.664 -8.586 -15.905 1.00 94.69 194 SER A N 1
ATOM 1563 C CA . SER A 1 194 ? 11.378 -8.606 -14.464 1.00 94.69 194 SER A CA 1
ATOM 1564 C C . SER A 1 194 ? 10.837 -7.283 -13.916 1.00 94.69 194 SER A C 1
ATOM 1566 O O . SER A 1 194 ? 10.408 -7.241 -12.767 1.00 94.69 194 SER A O 1
ATOM 1568 N N . LEU A 1 195 ? 10.888 -6.208 -14.707 1.00 95.75 195 LEU A N 1
ATOM 1569 C CA . LEU A 1 195 ? 10.337 -4.901 -14.360 1.00 95.75 195 LEU A CA 1
ATOM 1570 C C . LEU A 1 195 ? 8.946 -4.676 -14.944 1.00 95.75 195 LEU A C 1
ATOM 1572 O O . LEU A 1 195 ? 8.414 -3.590 -14.755 1.00 95.75 195 LEU A O 1
ATOM 1576 N N . LEU A 1 196 ? 8.372 -5.642 -15.662 1.00 96.69 196 LEU A N 1
ATOM 1577 C CA . LEU A 1 196 ? 6.997 -5.560 -16.147 1.00 96.69 196 LEU A CA 1
ATOM 1578 C C . LEU A 1 196 ? 6.009 -5.947 -15.046 1.00 96.69 196 LEU A C 1
ATOM 1580 O O . LEU A 1 196 ? 6.338 -6.696 -14.122 1.00 96.69 196 LEU A O 1
ATOM 1584 N N . SER A 1 197 ? 4.780 -5.457 -15.171 1.00 96.81 197 SER A N 1
ATOM 1585 C CA . SER A 1 197 ? 3.657 -5.981 -14.403 1.00 96.81 197 SER A CA 1
ATOM 1586 C C . SER A 1 197 ? 3.281 -7.388 -14.877 1.00 96.81 197 SER A C 1
ATOM 1588 O O . SER A 1 197 ? 3.758 -7.880 -15.902 1.00 96.81 197 SER A O 1
ATOM 1590 N N . ASP A 1 198 ? 2.340 -8.021 -14.176 1.00 95.88 198 ASP A N 1
ATOM 1591 C CA . ASP A 1 198 ? 1.752 -9.302 -14.585 1.00 95.88 198 ASP A CA 1
ATOM 1592 C C . ASP A 1 198 ? 1.019 -9.251 -15.943 1.00 95.88 198 ASP A C 1
ATOM 1594 O O . ASP A 1 198 ? 0.695 -10.299 -16.501 1.00 95.88 198 ASP A O 1
ATOM 1598 N N . LYS A 1 199 ? 0.770 -8.052 -16.489 1.00 96.75 199 LYS A N 1
ATOM 1599 C CA . LYS A 1 199 ? 0.104 -7.822 -17.783 1.00 96.75 199 LYS A CA 1
ATOM 1600 C C . LYS A 1 199 ? 0.974 -7.068 -18.792 1.00 96.75 199 LYS A C 1
ATOM 1602 O O . LYS A 1 199 ? 0.518 -6.791 -19.900 1.00 96.75 199 LYS A O 1
ATOM 1607 N N . GLY A 1 200 ? 2.191 -6.696 -18.406 1.00 97.25 200 GLY A N 1
ATOM 1608 C CA . GLY A 1 200 ? 3.102 -5.930 -19.241 1.00 97.25 200 GLY A CA 1
ATOM 1609 C C . GLY A 1 200 ? 3.668 -6.734 -20.408 1.00 97.25 200 GLY A C 1
ATOM 1610 O O . GLY A 1 200 ? 3.765 -7.960 -20.365 1.00 97.25 200 GLY A O 1
ATOM 1611 N N . SER A 1 201 ? 4.091 -6.032 -21.455 1.00 97.75 201 SER A N 1
ATOM 1612 C CA . SER A 1 201 ? 4.820 -6.624 -22.581 1.00 97.75 201 SER A CA 1
ATOM 1613 C C . SER A 1 201 ? 5.942 -5.709 -23.062 1.00 97.75 201 SER A C 1
ATOM 1615 O O . SER A 1 201 ? 5.849 -4.483 -22.978 1.00 97.75 201 SER A O 1
ATOM 1617 N N . ILE A 1 202 ? 7.018 -6.318 -23.563 1.00 97.81 202 ILE A N 1
ATOM 1618 C CA . ILE A 1 202 ? 8.176 -5.629 -24.134 1.00 97.81 202 ILE A CA 1
ATOM 1619 C C . ILE A 1 202 ? 8.631 -6.333 -25.409 1.00 97.81 202 ILE A C 1
ATOM 1621 O O . ILE A 1 202 ? 8.837 -7.546 -25.423 1.00 97.81 202 ILE A O 1
ATOM 1625 N N . GLU A 1 203 ? 8.831 -5.558 -26.468 1.00 96.62 203 GLU A N 1
ATOM 1626 C CA . GLU A 1 203 ? 9.262 -6.035 -27.779 1.00 96.62 203 GLU A CA 1
ATOM 1627 C C . GLU A 1 203 ? 10.450 -5.211 -28.280 1.00 96.62 203 GLU A C 1
ATOM 1629 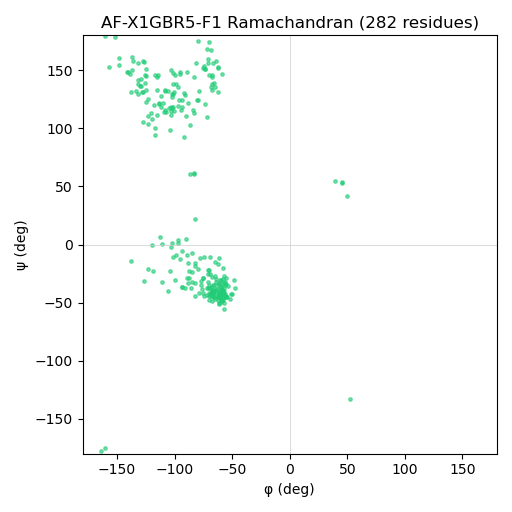O O . GLU A 1 203 ? 10.459 -3.981 -28.186 1.00 96.62 203 GLU A O 1
ATOM 1634 N N . ALA A 1 204 ? 11.460 -5.882 -28.836 1.00 95.81 204 ALA A N 1
ATOM 1635 C CA . ALA A 1 204 ? 12.589 -5.218 -29.479 1.00 95.81 204 ALA A CA 1
ATOM 1636 C C . ALA A 1 204 ? 12.288 -4.960 -30.961 1.00 95.81 204 ALA A C 1
ATOM 1638 O O . ALA A 1 204 ? 12.066 -5.891 -31.733 1.00 95.81 204 ALA A O 1
ATOM 1639 N N . ILE A 1 205 ? 12.344 -3.696 -31.369 1.00 95.38 205 ILE A N 1
ATOM 1640 C CA . ILE A 1 205 ? 12.258 -3.262 -32.763 1.00 95.38 205 ILE A CA 1
ATOM 1641 C C . ILE A 1 205 ? 13.689 -3.196 -33.301 1.00 95.38 205 ILE A C 1
ATOM 1643 O O . ILE A 1 205 ? 14.378 -2.187 -33.133 1.00 95.38 205 ILE A O 1
ATOM 1647 N N . LEU A 1 206 ? 14.143 -4.292 -33.912 1.00 89.44 206 LEU A N 1
ATOM 1648 C CA . LEU A 1 206 ? 15.539 -4.473 -34.331 1.00 89.44 206 LEU A CA 1
ATOM 1649 C C . LEU A 1 206 ? 15.993 -3.415 -35.343 1.00 89.44 206 LEU A C 1
ATOM 1651 O O . LEU A 1 206 ? 17.055 -2.830 -35.170 1.00 89.44 206 LEU A O 1
ATOM 1655 N N . GLU A 1 207 ? 15.154 -3.108 -36.337 1.00 89.81 207 GLU A N 1
ATOM 1656 C CA . GLU A 1 207 ? 15.459 -2.143 -37.408 1.00 89.81 207 GLU A CA 1
ATOM 1657 C C . GLU A 1 207 ? 15.789 -0.739 -36.889 1.00 89.81 207 GLU A C 1
ATOM 1659 O O . GLU A 1 207 ? 16.532 0.005 -37.521 1.00 89.81 207 GLU A O 1
ATOM 1664 N N . LYS A 1 208 ? 15.219 -0.368 -35.739 1.00 91.81 208 LYS A N 1
A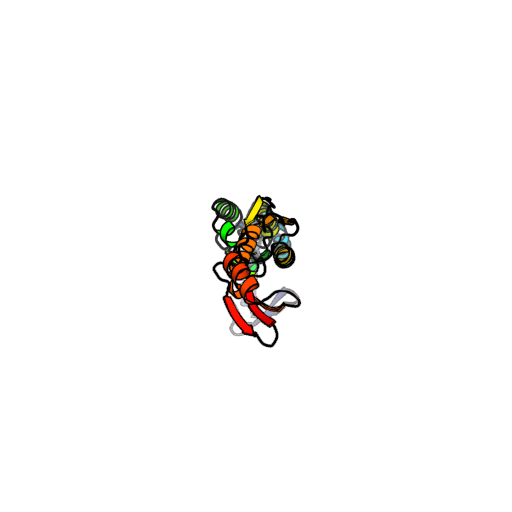TOM 1665 C CA . LYS A 1 208 ? 15.382 0.954 -35.130 1.00 91.81 208 LYS A CA 1
ATOM 1666 C C . LYS A 1 208 ? 16.155 0.903 -33.822 1.00 91.81 208 LYS A C 1
ATOM 1668 O O . LYS A 1 208 ? 16.169 1.907 -33.126 1.00 91.81 208 LYS A O 1
ATOM 1673 N N . ASN A 1 209 ? 16.712 -0.243 -33.431 1.00 94.00 209 ASN A N 1
ATOM 1674 C CA . ASN A 1 209 ? 17.300 -0.464 -32.106 1.00 94.00 209 ASN A CA 1
ATOM 1675 C C . ASN A 1 209 ? 16.490 0.182 -30.967 1.00 94.00 209 ASN A C 1
ATOM 1677 O O . ASN A 1 209 ? 16.968 1.028 -30.210 1.00 94.00 209 ASN A O 1
ATOM 1681 N N . SER A 1 210 ? 15.208 -0.162 -30.912 1.00 96.62 210 SER A N 1
ATOM 1682 C CA . SER A 1 210 ? 14.259 0.429 -29.972 1.00 96.62 210 SER A CA 1
ATOM 1683 C C . SER A 1 210 ? 13.515 -0.639 -29.188 1.00 96.62 210 SER A C 1
ATOM 1685 O O . SER A 1 210 ? 13.377 -1.773 -29.641 1.00 96.62 210 SER A O 1
ATOM 1687 N N . LEU A 1 211 ? 12.987 -0.264 -28.028 1.00 97.44 211 LEU A N 1
ATOM 1688 C CA . LEU A 1 211 ? 12.099 -1.094 -27.219 1.00 97.44 211 LEU A CA 1
ATOM 1689 C C . LEU A 1 211 ? 10.686 -0.523 -27.246 1.00 97.44 211 LEU A C 1
ATOM 1691 O O . LEU A 1 211 ? 10.480 0.616 -26.847 1.00 97.44 211 LEU A O 1
ATOM 1695 N N . SER A 1 212 ? 9.714 -1.315 -27.687 1.00 97.56 212 SER A N 1
ATOM 1696 C CA . SER A 1 212 ? 8.290 -1.019 -27.546 1.00 97.56 212 SER A CA 1
ATOM 1697 C C . SER A 1 212 ? 7.773 -1.706 -26.291 1.00 97.56 212 SER A C 1
ATOM 1699 O O . SER A 1 212 ? 7.760 -2.931 -26.221 1.00 97.56 212 SER A O 1
ATOM 1701 N N . VAL A 1 213 ? 7.338 -0.924 -25.312 1.00 98.25 213 VAL A N 1
ATOM 1702 C CA . VAL A 1 213 ? 6.823 -1.417 -24.034 1.00 98.25 213 VAL A CA 1
ATOM 1703 C C . VAL A 1 213 ? 5.357 -1.039 -23.914 1.00 98.25 213 VAL A C 1
ATOM 1705 O O . VAL A 1 213 ? 4.993 0.108 -24.177 1.00 98.25 213 VAL A O 1
ATOM 1708 N N . MET A 1 214 ? 4.517 -1.988 -23.513 1.00 98.19 214 MET A N 1
ATOM 1709 C CA . MET A 1 214 ? 3.123 -1.740 -23.168 1.00 98.19 214 MET A CA 1
ATOM 1710 C C . MET A 1 214 ? 2.861 -2.210 -21.741 1.00 98.19 214 MET A C 1
ATOM 1712 O O . MET A 1 214 ? 2.876 -3.410 -21.474 1.00 98.19 214 MET A O 1
ATOM 1716 N N . ASP A 1 215 ? 2.640 -1.265 -20.831 1.00 98.31 215 ASP A N 1
ATOM 1717 C CA . ASP A 1 215 ? 2.412 -1.540 -19.411 1.00 98.31 215 ASP A CA 1
ATOM 1718 C C . ASP A 1 215 ? 1.721 -0.352 -18.714 1.00 98.31 215 ASP A C 1
ATOM 1720 O O . ASP A 1 215 ? 1.350 0.628 -19.364 1.00 98.31 215 ASP A O 1
ATOM 1724 N N . SER A 1 216 ? 1.531 -0.421 -17.395 1.00 97.69 216 SER A N 1
ATOM 1725 C CA . SER A 1 216 ? 1.072 0.715 -16.602 1.00 97.69 216 SER A CA 1
ATOM 1726 C C . SER A 1 216 ? 2.121 1.830 -16.560 1.00 97.69 216 SER A C 1
ATOM 1728 O O . SER A 1 216 ? 3.323 1.595 -16.698 1.00 97.69 216 SER A O 1
ATOM 1730 N N . GLN A 1 217 ? 1.672 3.063 -16.311 1.00 95.81 217 GLN A N 1
ATOM 1731 C CA . GLN A 1 217 ? 2.555 4.231 -16.204 1.00 95.81 217 GLN A CA 1
ATOM 1732 C C . GLN A 1 217 ? 3.721 4.002 -15.224 1.00 95.81 217 GLN A C 1
ATOM 1734 O O . GLN A 1 217 ? 4.859 4.336 -15.540 1.00 95.81 217 GLN A O 1
ATOM 1739 N N . TYR A 1 218 ? 3.449 3.383 -14.072 1.00 96.38 218 TYR A N 1
ATOM 1740 C CA . TYR A 1 218 ? 4.461 3.070 -13.063 1.00 96.38 218 TYR A CA 1
ATOM 1741 C C . TYR A 1 218 ? 5.580 2.171 -13.609 1.00 96.38 218 TYR A C 1
ATOM 1743 O O . TYR A 1 218 ? 6.761 2.471 -13.435 1.00 96.38 218 TYR A O 1
ATOM 1751 N N . HIS A 1 219 ? 5.222 1.092 -14.307 1.00 97.56 219 HIS A N 1
ATOM 1752 C CA . HIS A 1 219 ? 6.194 0.157 -14.870 1.00 97.56 219 HIS A CA 1
ATOM 1753 C C . HIS A 1 219 ? 6.979 0.760 -16.043 1.00 97.56 219 HIS A C 1
ATOM 1755 O O . HIS A 1 219 ? 8.180 0.519 -16.170 1.00 97.56 219 HIS A O 1
ATOM 1761 N N . LEU A 1 220 ? 6.346 1.614 -16.854 1.00 97.50 220 LEU A N 1
ATOM 1762 C CA . LEU A 1 220 ? 7.043 2.381 -17.893 1.00 97.50 220 LEU A CA 1
ATOM 1763 C C . LEU A 1 220 ? 8.101 3.324 -17.298 1.00 97.50 220 LEU A C 1
ATOM 1765 O O . LEU A 1 220 ? 9.204 3.440 -17.834 1.00 97.50 220 LEU A O 1
ATOM 1769 N N . GLU A 1 221 ? 7.804 3.973 -16.174 1.00 95.69 221 GLU A N 1
ATOM 1770 C CA . GLU A 1 221 ? 8.776 4.817 -15.474 1.00 95.69 221 GLU A CA 1
ATOM 1771 C C . GLU A 1 221 ? 9.939 3.998 -14.908 1.00 95.69 221 GLU A C 1
ATOM 1773 O O . GLU A 1 221 ? 11.091 4.355 -15.146 1.00 95.69 221 GLU A O 1
ATOM 1778 N N . LEU A 1 222 ? 9.666 2.855 -14.264 1.00 95.62 222 LEU A N 1
ATOM 1779 C CA . LEU A 1 222 ? 10.716 1.941 -13.788 1.00 95.62 222 LEU A CA 1
ATOM 1780 C C . LEU A 1 222 ? 11.643 1.484 -14.920 1.00 95.62 222 LEU A C 1
ATOM 1782 O O . LEU A 1 222 ? 12.865 1.435 -14.758 1.00 95.62 222 LEU A O 1
ATOM 1786 N N . ILE A 1 223 ? 11.069 1.153 -16.078 1.00 97.44 223 ILE A N 1
ATOM 1787 C CA . ILE A 1 223 ? 11.839 0.763 -17.257 1.00 97.44 223 ILE A CA 1
ATOM 1788 C C . ILE A 1 223 ? 12.665 1.940 -17.770 1.00 97.44 223 ILE A C 1
ATOM 1790 O O . ILE A 1 223 ? 13.851 1.763 -18.034 1.00 97.44 223 ILE A O 1
ATOM 1794 N N . GLY A 1 224 ? 12.088 3.140 -17.860 1.00 96.25 224 GLY A N 1
ATOM 1795 C CA . GLY A 1 224 ? 12.806 4.349 -18.266 1.00 96.25 224 GLY A CA 1
ATOM 1796 C C . GLY A 1 224 ? 13.992 4.671 -17.351 1.00 96.25 224 GLY A C 1
ATOM 1797 O O . GLY A 1 224 ? 15.106 4.876 -17.832 1.00 96.25 224 GLY A O 1
ATOM 1798 N N . GLU A 1 225 ? 13.783 4.637 -16.033 1.00 95.12 225 GLU A N 1
ATOM 1799 C CA . GLU A 1 225 ? 14.829 4.828 -15.021 1.00 95.12 225 GLU A CA 1
ATOM 1800 C C . GLU A 1 225 ? 15.933 3.770 -15.159 1.00 95.12 225 GLU A C 1
ATOM 1802 O O . GLU A 1 225 ? 17.125 4.085 -15.127 1.00 95.12 225 GLU A O 1
ATOM 1807 N N . ARG A 1 226 ? 15.558 2.503 -15.378 1.00 95.88 226 ARG A N 1
ATOM 1808 C CA . ARG A 1 226 ? 16.535 1.429 -15.574 1.00 95.88 226 ARG A CA 1
ATOM 1809 C C . ARG A 1 226 ? 17.308 1.584 -16.880 1.00 95.88 226 ARG A C 1
ATOM 1811 O O . ARG A 1 226 ? 18.513 1.332 -16.899 1.00 95.88 226 ARG A O 1
ATOM 1818 N N . LEU A 1 227 ? 16.646 2.001 -17.955 1.00 95.56 227 LEU A N 1
ATOM 1819 C CA . LEU A 1 227 ? 17.263 2.250 -19.254 1.00 95.56 227 LEU A CA 1
ATOM 1820 C C . LEU A 1 227 ? 18.275 3.389 -19.190 1.00 95.56 227 LEU A C 1
ATOM 1822 O O . LEU A 1 227 ? 19.369 3.218 -19.712 1.00 95.56 227 LEU A O 1
ATOM 1826 N N . ALA A 1 228 ? 17.980 4.477 -18.477 1.00 93.31 228 ALA A N 1
ATOM 1827 C CA . ALA A 1 228 ? 18.929 5.576 -18.278 1.00 93.31 228 ALA A CA 1
ATOM 1828 C C . ALA A 1 228 ? 20.254 5.116 -17.639 1.00 93.31 228 ALA A C 1
ATOM 1830 O O . ALA A 1 228 ? 21.302 5.720 -17.851 1.00 93.31 228 ALA A O 1
ATOM 1831 N N . VAL A 1 229 ? 20.217 4.029 -16.863 1.00 93.44 229 VAL A N 1
ATOM 1832 C CA . VAL A 1 229 ? 21.396 3.429 -16.230 1.00 93.44 229 VAL A CA 1
ATOM 1833 C C . VAL A 1 229 ? 22.081 2.405 -17.136 1.00 93.44 229 VAL A C 1
ATOM 1835 O O . VAL A 1 229 ? 23.294 2.234 -17.013 1.00 93.44 229 VAL A O 1
ATOM 1838 N N . LEU A 1 230 ? 21.330 1.676 -17.967 1.00 91.69 230 LEU A N 1
ATOM 1839 C CA . LEU A 1 230 ? 21.839 0.571 -18.787 1.00 91.69 230 LEU A CA 1
ATOM 1840 C C . LEU A 1 230 ? 22.303 1.010 -20.179 1.00 91.69 230 LEU A C 1
ATOM 1842 O O . LEU A 1 230 ? 23.298 0.475 -20.659 1.00 91.69 230 LEU A O 1
ATOM 1846 N N . ASP A 1 231 ? 21.613 1.951 -20.818 1.00 92.44 231 ASP A N 1
ATOM 1847 C CA . ASP A 1 231 ? 21.959 2.506 -22.130 1.00 92.44 231 ASP A CA 1
ATOM 1848 C C . ASP A 1 231 ? 23.005 3.619 -21.983 1.00 92.44 231 ASP A C 1
ATOM 1850 O O . ASP A 1 231 ? 22.775 4.788 -22.282 1.00 92.44 231 ASP A O 1
ATOM 1854 N N . ASP A 1 232 ? 24.163 3.233 -21.456 1.00 91.44 232 ASP A N 1
ATOM 1855 C CA . ASP A 1 232 ? 25.307 4.097 -21.189 1.00 91.44 232 ASP A CA 1
ATOM 1856 C C . ASP A 1 232 ? 26.550 3.532 -21.882 1.00 91.44 232 ASP A C 1
ATOM 1858 O O . ASP A 1 232 ? 26.830 2.335 -21.779 1.00 91.44 232 ASP A O 1
ATOM 1862 N N . PHE A 1 233 ? 27.305 4.385 -22.576 1.00 87.12 233 PHE A N 1
ATOM 1863 C CA . PHE A 1 233 ? 28.459 3.948 -23.363 1.00 87.12 233 PHE A CA 1
ATOM 1864 C C . PHE A 1 233 ? 29.493 3.215 -22.503 1.00 87.12 233 PHE A C 1
ATOM 1866 O O . PHE A 1 233 ? 29.940 2.134 -22.878 1.00 87.12 233 PHE A O 1
ATOM 1873 N N . GLU A 1 234 ? 29.832 3.741 -21.322 1.00 87.75 234 GLU A N 1
ATOM 1874 C CA . GLU A 1 234 ? 30.864 3.148 -20.461 1.00 87.75 234 GLU A CA 1
ATOM 1875 C C . GLU A 1 234 ? 30.482 1.755 -19.957 1.00 87.75 234 GLU A C 1
ATOM 1877 O O . GLU A 1 234 ? 31.349 0.903 -19.763 1.00 87.75 234 GLU A O 1
ATOM 1882 N N . LYS A 1 235 ? 29.185 1.491 -19.789 1.00 86.31 235 LYS A N 1
ATOM 1883 C CA . LYS A 1 235 ? 28.673 0.168 -19.406 1.00 86.31 235 LYS A CA 1
ATOM 1884 C C . LYS A 1 235 ? 28.463 -0.780 -20.577 1.00 86.31 235 LYS A C 1
ATOM 1886 O O . LYS A 1 235 ? 28.427 -1.989 -20.358 1.00 86.31 235 LYS A O 1
ATOM 1891 N N . GLN A 1 236 ? 28.274 -0.249 -21.782 1.00 88.44 236 GLN A N 1
ATOM 1892 C CA . GLN A 1 236 ? 28.029 -1.040 -22.989 1.00 88.44 236 GLN A CA 1
ATOM 1893 C C . GLN A 1 236 ? 29.280 -1.250 -23.842 1.00 88.44 236 GLN A C 1
ATOM 1895 O O . GLN A 1 236 ? 29.219 -2.030 -24.795 1.00 88.44 236 GLN A O 1
ATOM 1900 N N . LYS A 1 237 ? 30.395 -0.578 -23.534 1.00 87.88 237 LYS A N 1
ATOM 1901 C CA . LYS A 1 237 ? 31.633 -0.725 -24.293 1.00 87.88 237 LYS A CA 1
ATOM 1902 C C . LYS A 1 237 ? 32.239 -2.112 -24.130 1.00 87.88 237 LYS A C 1
ATOM 1904 O O . LYS A 1 237 ? 32.316 -2.680 -23.042 1.00 87.88 237 LYS A O 1
ATOM 1909 N N . THR A 1 238 ? 32.709 -2.635 -25.244 1.00 86.75 238 THR A N 1
ATOM 1910 C CA . THR A 1 238 ? 33.392 -3.911 -25.380 1.00 86.75 238 THR A CA 1
ATOM 1911 C C . THR A 1 238 ? 34.733 -3.668 -26.044 1.00 86.75 238 THR A C 1
ATOM 1913 O O . THR A 1 238 ? 34.904 -2.708 -26.794 1.00 86.75 238 THR A O 1
ATOM 1916 N N . ARG A 1 239 ? 35.709 -4.519 -25.730 1.00 90.06 239 ARG A N 1
ATOM 1917 C CA . ARG A 1 239 ? 37.031 -4.481 -26.351 1.00 90.06 239 ARG A CA 1
ATOM 1918 C C . ARG A 1 239 ? 37.164 -5.680 -27.255 1.00 90.06 239 ARG A C 1
ATOM 1920 O O . ARG A 1 239 ? 37.196 -6.809 -26.770 1.00 90.06 239 ARG A O 1
ATOM 1927 N N . ASN A 1 240 ? 37.253 -5.415 -28.546 1.00 88.12 240 ASN A N 1
ATOM 1928 C CA . ASN A 1 240 ? 37.340 -6.448 -29.557 1.00 88.12 240 ASN A CA 1
ATOM 1929 C C . ASN A 1 240 ? 38.727 -6.403 -30.187 1.00 88.12 240 ASN A C 1
ATOM 1931 O O . ASN A 1 240 ? 39.124 -5.396 -30.775 1.00 88.12 240 ASN A O 1
ATOM 1935 N N . LEU A 1 241 ? 39.461 -7.506 -30.035 1.00 88.94 241 LEU A N 1
ATOM 1936 C CA . LEU A 1 241 ? 40.691 -7.753 -30.771 1.00 88.94 241 LEU A CA 1
ATOM 1937 C C . LEU A 1 241 ? 40.319 -8.340 -32.131 1.00 88.94 241 LEU A C 1
ATOM 1939 O O . LEU A 1 241 ? 39.752 -9.431 -32.215 1.00 88.94 241 LEU A O 1
ATOM 1943 N N . VAL A 1 242 ? 40.630 -7.608 -33.194 1.00 88.38 242 VAL A N 1
ATOM 1944 C CA . VAL A 1 242 ? 40.324 -7.999 -34.567 1.00 88.38 242 VAL A CA 1
ATOM 1945 C C . VAL A 1 242 ? 41.618 -8.387 -35.264 1.00 88.38 242 VAL A C 1
ATOM 1947 O O . VAL A 1 242 ? 42.487 -7.546 -35.476 1.00 88.38 242 VAL A O 1
ATOM 1950 N N . HIS A 1 243 ? 41.731 -9.660 -35.646 1.00 89.44 243 HIS A N 1
ATOM 1951 C CA . HIS A 1 243 ? 42.831 -10.163 -36.469 1.00 89.44 243 HIS A CA 1
ATOM 1952 C C . HIS A 1 243 ? 42.450 -10.134 -37.947 1.00 89.44 243 HIS A C 1
ATOM 1954 O O . HIS A 1 243 ? 41.453 -10.735 -38.360 1.00 89.44 243 HIS A O 1
ATOM 1960 N N . LEU A 1 244 ? 43.267 -9.470 -38.758 1.00 89.94 244 LEU A N 1
ATOM 1961 C CA . LEU A 1 244 ? 43.034 -9.327 -40.186 1.00 89.94 244 LEU A CA 1
ATOM 1962 C C . LEU A 1 244 ? 43.761 -10.439 -40.946 1.00 89.94 244 LEU A C 1
ATOM 1964 O O . LEU A 1 244 ? 44.984 -10.549 -40.914 1.00 89.94 244 LEU A O 1
ATOM 1968 N N . LYS A 1 245 ? 42.998 -11.272 -41.661 1.00 87.50 245 LYS A N 1
ATOM 1969 C CA . LYS A 1 245 ? 43.559 -12.394 -42.436 1.00 87.50 245 LYS A CA 1
ATOM 1970 C C . LYS A 1 245 ? 44.038 -12.000 -43.833 1.00 87.50 245 LYS A C 1
ATOM 1972 O O . LYS A 1 245 ? 44.967 -12.610 -44.346 1.00 87.50 245 LYS A O 1
ATOM 1977 N N . TYR A 1 246 ? 43.379 -11.020 -44.451 1.00 85.38 246 TYR A N 1
ATOM 1978 C CA . TYR A 1 246 ? 43.548 -10.724 -45.880 1.00 85.38 246 TYR A CA 1
ATOM 1979 C C . TYR A 1 246 ? 43.626 -9.228 -46.210 1.00 85.38 246 TYR A C 1
ATOM 1981 O O . TYR A 1 246 ? 44.001 -8.875 -47.322 1.00 85.38 246 TYR A O 1
ATOM 1989 N N . ALA A 1 247 ? 43.260 -8.350 -45.272 1.00 87.31 247 ALA A N 1
ATOM 1990 C CA . ALA A 1 247 ? 43.282 -6.903 -45.460 1.00 87.31 247 ALA A CA 1
ATOM 1991 C C . ALA A 1 247 ? 44.494 -6.283 -44.755 1.00 87.31 247 ALA A C 1
ATOM 1993 O O . ALA A 1 247 ? 44.944 -6.798 -43.727 1.00 87.31 247 ALA A O 1
ATOM 1994 N N . SER A 1 248 ? 44.998 -5.173 -45.298 1.00 87.25 248 SER A N 1
ATOM 1995 C CA . SER A 1 248 ? 46.075 -4.406 -44.667 1.00 87.25 248 SER A CA 1
ATOM 1996 C C . SER A 1 248 ? 45.521 -3.448 -43.608 1.00 87.25 248 SER A C 1
ATOM 1998 O O . SER A 1 248 ? 44.447 -2.866 -43.787 1.00 87.25 248 SER A O 1
ATOM 2000 N N . LEU A 1 249 ? 46.267 -3.258 -42.517 1.00 87.50 249 LEU A N 1
ATOM 2001 C CA . LEU A 1 249 ? 45.889 -2.342 -41.437 1.00 87.50 249 LEU A CA 1
ATOM 2002 C C . LEU A 1 249 ? 45.595 -0.909 -41.917 1.00 87.50 249 LEU A C 1
ATOM 2004 O O . LEU A 1 249 ? 44.546 -0.400 -41.533 1.00 87.50 249 LEU A O 1
ATOM 2008 N N . PRO A 1 250 ? 46.399 -0.266 -42.792 1.00 87.50 250 PRO A N 1
ATOM 2009 C CA . PRO A 1 250 ? 46.107 1.095 -43.252 1.00 87.50 250 PRO A CA 1
ATOM 2010 C C . PRO A 1 250 ? 44.732 1.242 -43.919 1.00 87.50 250 PRO A C 1
ATOM 2012 O O . PRO A 1 250 ? 44.018 2.206 -43.655 1.00 87.50 250 PRO A O 1
ATOM 2015 N N . GLN A 1 251 ? 44.325 0.260 -44.732 1.00 86.62 251 GLN A N 1
ATOM 2016 C CA . GLN A 1 251 ? 43.019 0.266 -45.402 1.00 86.62 251 GLN A CA 1
ATOM 2017 C C . GLN A 1 251 ? 41.866 0.086 -44.409 1.00 86.62 251 GLN A C 1
ATOM 2019 O O . GLN A 1 251 ? 40.845 0.763 -44.509 1.00 86.62 251 GLN A O 1
ATOM 2024 N N . ILE A 1 252 ? 42.023 -0.814 -43.435 1.00 89.31 252 ILE A N 1
ATOM 2025 C CA . ILE A 1 252 ? 41.004 -1.041 -42.404 1.00 89.31 252 ILE A CA 1
ATOM 2026 C C . ILE A 1 252 ? 40.891 0.158 -41.463 1.00 89.31 252 ILE A C 1
ATOM 2028 O O . ILE A 1 252 ? 39.781 0.524 -41.096 1.00 89.31 252 ILE A O 1
ATOM 2032 N N . MET A 1 253 ? 42.002 0.807 -41.119 1.00 86.88 253 MET A N 1
ATOM 2033 C CA . MET A 1 253 ? 42.006 1.998 -40.269 1.00 86.88 253 MET A CA 1
ATOM 2034 C C . MET A 1 253 ? 41.180 3.135 -40.872 1.00 86.88 253 MET A C 1
ATOM 2036 O O . MET A 1 253 ? 40.389 3.748 -40.163 1.00 86.88 253 MET A O 1
ATOM 2040 N N . GLU A 1 254 ? 41.288 3.377 -42.181 1.00 87.94 254 GLU A N 1
ATOM 2041 C CA . GLU A 1 254 ? 40.481 4.399 -42.859 1.00 87.94 254 GLU A CA 1
ATOM 2042 C C . GLU A 1 254 ? 38.973 4.096 -42.780 1.00 87.94 254 GLU A C 1
ATOM 2044 O O . GLU A 1 254 ? 38.153 5.000 -42.597 1.00 87.94 254 GLU A O 1
ATOM 2049 N N . ILE A 1 255 ? 38.601 2.817 -42.885 1.00 89.12 255 ILE A N 1
ATOM 2050 C CA . ILE A 1 255 ? 37.208 2.366 -42.779 1.00 89.12 255 ILE A CA 1
ATOM 2051 C C . ILE A 1 255 ? 36.711 2.502 -41.338 1.00 89.12 255 ILE A C 1
ATOM 2053 O O . ILE A 1 255 ? 35.635 3.055 -41.116 1.00 89.12 255 ILE A O 1
ATOM 2057 N N . VAL A 1 256 ? 37.493 2.033 -40.363 1.00 88.19 256 VAL A N 1
ATOM 2058 C CA . VAL A 1 256 ? 37.145 2.102 -38.939 1.00 88.19 256 VAL A CA 1
ATOM 2059 C C . VAL A 1 256 ? 36.995 3.554 -38.501 1.00 88.19 256 VAL A C 1
ATOM 2061 O O . VAL A 1 256 ? 35.990 3.882 -37.888 1.00 88.19 256 VAL A O 1
ATOM 2064 N N . GLU A 1 257 ? 37.908 4.453 -38.869 1.00 88.50 257 GLU A N 1
ATOM 2065 C CA . GLU A 1 257 ? 37.794 5.880 -38.528 1.00 88.50 257 GLU A CA 1
ATOM 2066 C C . GLU A 1 257 ? 36.541 6.539 -39.120 1.00 88.50 257 GLU A C 1
ATOM 2068 O O . GLU A 1 257 ? 35.942 7.413 -38.495 1.00 88.50 257 GLU A O 1
ATOM 2073 N N . ARG A 1 258 ? 36.102 6.097 -40.303 1.00 87.75 258 ARG A N 1
ATOM 2074 C CA . ARG A 1 258 ? 34.888 6.610 -40.953 1.00 87.75 258 ARG A CA 1
ATOM 2075 C C . ARG A 1 258 ? 33.599 6.054 -40.351 1.00 87.75 258 ARG A C 1
ATOM 2077 O O . ARG A 1 258 ? 32.571 6.723 -40.412 1.00 87.75 258 ARG A O 1
ATOM 2084 N N . MET A 1 259 ? 33.637 4.822 -39.849 1.00 86.94 259 MET A N 1
ATOM 2085 C CA . MET A 1 259 ? 32.446 4.082 -39.423 1.00 86.94 259 MET A CA 1
ATOM 2086 C C . MET A 1 259 ? 32.252 4.010 -37.910 1.00 86.94 259 MET A C 1
ATOM 2088 O O . MET A 1 259 ? 31.129 3.772 -37.470 1.00 86.94 259 MET A O 1
ATOM 2092 N N . LYS A 1 260 ? 33.314 4.180 -37.120 1.00 85.38 260 LYS A N 1
ATOM 2093 C CA . LYS A 1 260 ? 33.246 4.079 -35.663 1.00 85.38 260 LYS A CA 1
ATOM 2094 C C . LYS A 1 260 ? 32.327 5.145 -35.074 1.00 85.38 260 LYS A C 1
ATOM 2096 O O . LYS A 1 260 ? 32.200 6.248 -35.613 1.00 85.38 260 LYS A O 1
ATOM 2101 N N . SER A 1 261 ? 31.735 4.847 -33.922 1.00 84.81 261 SER A N 1
ATOM 2102 C CA . SER A 1 261 ? 30.977 5.852 -33.188 1.00 84.81 261 SER A CA 1
ATOM 2103 C C . SER A 1 261 ? 31.895 6.999 -32.717 1.00 84.81 261 SER A C 1
ATOM 2105 O O . SER A 1 261 ? 33.113 6.823 -32.569 1.00 84.81 261 SER A O 1
ATOM 2107 N N . PRO A 1 262 ? 31.347 8.197 -32.433 1.00 85.50 262 PRO A N 1
ATOM 2108 C CA . PRO A 1 262 ? 32.131 9.307 -31.888 1.00 85.50 262 PRO A CA 1
ATOM 2109 C C . PRO A 1 262 ? 32.884 8.956 -30.594 1.00 85.50 262 PRO A C 1
ATOM 2111 O O . PRO A 1 262 ? 33.939 9.524 -30.316 1.00 85.50 262 PRO A O 1
ATOM 2114 N N . GLN A 1 263 ? 32.346 8.025 -29.803 1.00 86.00 263 GLN A N 1
ATOM 2115 C CA . GLN A 1 263 ? 32.896 7.585 -28.525 1.00 86.00 263 GLN A CA 1
ATOM 2116 C C . GLN A 1 263 ? 33.898 6.426 -28.663 1.00 86.00 263 GLN A C 1
ATOM 2118 O O . GLN A 1 263 ? 34.666 6.188 -27.727 1.00 86.00 263 GLN A O 1
ATOM 2123 N N . ALA A 1 264 ? 33.936 5.735 -29.808 1.00 87.00 264 ALA A N 1
ATOM 2124 C CA . ALA A 1 264 ? 34.846 4.616 -30.029 1.00 87.00 264 ALA A CA 1
ATOM 2125 C C . ALA A 1 264 ? 36.317 5.027 -30.085 1.00 87.00 264 ALA A C 1
ATOM 2127 O O . ALA A 1 264 ? 36.688 6.082 -30.624 1.00 87.00 264 ALA A O 1
ATOM 2128 N N . ARG A 1 265 ? 37.170 4.127 -29.584 1.00 89.88 265 ARG A N 1
ATOM 2129 C CA . ARG A 1 265 ? 38.619 4.325 -29.485 1.00 89.88 265 ARG A CA 1
ATOM 2130 C C . ARG A 1 265 ? 39.382 3.118 -29.990 1.00 89.88 265 ARG A C 1
ATOM 2132 O O . ARG A 1 265 ? 39.144 1.993 -29.562 1.00 89.88 265 ARG A O 1
ATOM 2139 N N . ILE A 1 266 ? 40.370 3.376 -30.832 1.00 89.69 266 ILE A N 1
ATOM 2140 C CA . ILE A 1 266 ? 41.370 2.381 -31.205 1.00 89.69 266 ILE A CA 1
ATOM 2141 C C . ILE A 1 266 ? 42.428 2.399 -30.103 1.00 89.69 266 ILE A C 1
ATOM 2143 O O . ILE A 1 266 ? 43.080 3.416 -29.876 1.00 89.69 266 ILE A O 1
ATOM 2147 N N . LEU A 1 267 ? 42.527 1.303 -29.354 1.00 89.88 267 LEU A N 1
ATOM 2148 C CA . LEU A 1 267 ? 43.387 1.211 -28.173 1.00 89.88 267 LEU A CA 1
ATOM 2149 C C . LEU A 1 267 ? 44.816 0.807 -28.533 1.00 89.88 267 LEU A C 1
ATOM 2151 O O . LEU A 1 267 ? 45.764 1.278 -27.910 1.00 89.88 267 LEU A O 1
ATOM 2155 N N . SER A 1 268 ? 44.969 -0.082 -29.513 1.00 87.50 268 SER A N 1
ATOM 2156 C CA . SER A 1 268 ? 46.270 -0.545 -29.986 1.00 87.50 268 SER A CA 1
ATOM 2157 C C . SER A 1 268 ? 46.187 -1.082 -31.410 1.00 87.50 268 SER A C 1
ATOM 2159 O O . SER A 1 268 ? 45.141 -1.567 -31.848 1.00 87.50 268 SER A O 1
ATOM 2161 N N . ILE A 1 269 ? 47.314 -0.994 -32.113 1.00 88.00 269 ILE A N 1
ATOM 2162 C CA . ILE A 1 269 ? 47.534 -1.537 -33.452 1.00 88.00 269 ILE A CA 1
ATOM 2163 C C . ILE A 1 269 ? 48.813 -2.368 -33.381 1.00 88.00 269 ILE A C 1
ATOM 2165 O O . ILE A 1 269 ? 49.820 -1.897 -32.853 1.00 88.00 269 ILE A O 1
ATOM 2169 N N . ASP A 1 270 ? 48.763 -3.592 -33.892 1.00 89.75 270 ASP A N 1
ATOM 2170 C CA . ASP A 1 270 ? 49.909 -4.489 -33.984 1.00 89.75 270 ASP A CA 1
ATOM 2171 C C . ASP A 1 270 ? 50.105 -4.911 -35.442 1.00 89.75 270 ASP A C 1
ATOM 2173 O O . ASP A 1 270 ? 49.382 -5.752 -35.982 1.00 89.75 270 ASP A O 1
ATOM 2177 N N . GLU A 1 271 ? 51.106 -4.307 -36.079 1.00 86.00 271 GLU A N 1
ATOM 2178 C CA . GLU A 1 271 ? 51.470 -4.582 -37.468 1.00 86.00 271 GLU A CA 1
ATOM 2179 C C . GLU A 1 271 ? 52.086 -5.971 -37.658 1.00 86.00 271 GLU A C 1
ATOM 2181 O O . GLU A 1 271 ? 51.964 -6.549 -38.736 1.00 86.00 271 GLU A O 1
ATOM 2186 N N . VAL A 1 272 ? 52.699 -6.543 -36.614 1.00 86.19 272 VAL A N 1
ATOM 2187 C CA . VAL A 1 272 ? 53.346 -7.860 -36.679 1.00 86.19 272 VAL A CA 1
ATOM 2188 C C . VAL A 1 272 ? 52.296 -8.964 -36.704 1.00 86.19 272 VAL A C 1
ATOM 2190 O O . VAL A 1 272 ? 52.389 -9.892 -37.507 1.00 86.19 272 VAL A O 1
ATOM 2193 N N . SER A 1 273 ? 51.273 -8.860 -35.852 1.00 86.94 273 SER A N 1
ATOM 2194 C CA . SER A 1 273 ? 50.152 -9.812 -35.828 1.00 86.94 273 SER A CA 1
ATOM 2195 C C . SER A 1 273 ? 48.981 -9.419 -36.739 1.00 86.94 273 SER A C 1
ATOM 2197 O O . SER A 1 273 ? 47.953 -10.105 -36.741 1.00 86.94 273 SER A O 1
ATOM 2199 N N . ASN A 1 274 ? 49.136 -8.335 -37.510 1.00 89.88 274 ASN A N 1
ATOM 2200 C CA . ASN A 1 274 ? 48.120 -7.728 -38.371 1.00 89.88 274 ASN A CA 1
ATOM 2201 C C . ASN A 1 274 ? 46.762 -7.597 -37.654 1.00 89.88 274 ASN A C 1
ATOM 2203 O O . ASN A 1 274 ? 45.734 -8.101 -38.120 1.00 89.88 274 ASN A O 1
ATOM 2207 N N . SER A 1 275 ? 46.768 -6.985 -36.467 1.00 90.94 275 SER A N 1
ATOM 2208 C CA . SER A 1 275 ? 45.595 -6.896 -35.597 1.00 90.94 275 SER A CA 1
ATOM 2209 C C . SER A 1 275 ? 45.401 -5.514 -34.977 1.00 90.94 275 SER A C 1
ATOM 2211 O O . SER A 1 275 ? 46.329 -4.710 -34.895 1.00 90.94 275 SER A O 1
ATOM 2213 N N . LEU A 1 276 ? 44.169 -5.220 -34.558 1.00 91.94 276 LEU A N 1
ATOM 2214 C CA . LEU A 1 276 ? 43.824 -3.984 -33.856 1.00 91.94 276 LEU A CA 1
ATOM 2215 C C . LEU A 1 276 ? 42.858 -4.260 -32.704 1.00 91.94 276 LEU A C 1
ATOM 2217 O O . LEU A 1 276 ? 41.998 -5.137 -32.799 1.00 91.94 276 LEU A O 1
ATOM 2221 N N . THR A 1 277 ? 42.983 -3.491 -31.624 1.00 91.31 277 THR A N 1
ATOM 2222 C CA . THR A 1 277 ? 42.031 -3.521 -30.507 1.00 91.31 277 THR A CA 1
ATOM 2223 C C . THR A 1 277 ? 41.138 -2.292 -30.565 1.00 91.31 277 THR A C 1
ATOM 2225 O O . THR A 1 277 ? 41.618 -1.166 -30.422 1.00 91.31 277 THR A O 1
ATOM 2228 N N . LEU A 1 278 ? 39.835 -2.511 -30.733 1.00 91.31 278 LEU A N 1
ATOM 2229 C CA . LEU A 1 278 ? 38.815 -1.464 -30.760 1.00 91.31 278 LEU A CA 1
ATOM 2230 C C . LEU A 1 278 ? 37.976 -1.514 -29.480 1.00 91.31 278 LEU A C 1
ATOM 2232 O O . LEU A 1 278 ? 37.523 -2.584 -29.074 1.00 91.31 278 LEU A O 1
ATOM 2236 N N . GLU A 1 279 ? 37.761 -0.358 -28.860 1.00 91.12 279 GLU A N 1
ATOM 2237 C CA . GLU A 1 279 ? 36.774 -0.151 -27.802 1.00 91.12 279 GLU A CA 1
ATOM 2238 C C . GLU A 1 279 ? 35.535 0.526 -28.401 1.00 91.12 279 GLU A C 1
ATOM 2240 O O . GLU A 1 279 ? 35.621 1.665 -28.865 1.00 91.12 279 GLU A O 1
ATOM 2245 N N . GLU A 1 280 ? 34.402 -0.178 -28.404 1.00 88.31 280 GLU A N 1
ATOM 2246 C CA . GLU A 1 280 ? 33.135 0.272 -28.998 1.00 88.31 280 GLU A CA 1
ATOM 2247 C C . GLU A 1 280 ? 31.932 -0.289 -28.221 1.00 88.31 280 GLU A C 1
ATOM 2249 O O . GLU A 1 280 ? 32.039 -1.317 -27.548 1.00 88.31 280 GLU A O 1
ATOM 2254 N N . ASN A 1 281 ? 30.791 0.398 -28.273 1.00 84.69 281 ASN A N 1
ATOM 2255 C CA . ASN A 1 281 ? 29.555 -0.033 -27.622 1.00 84.69 281 ASN A CA 1
ATOM 2256 C C . ASN A 1 281 ? 28.941 -1.295 -28.259 1.00 84.69 281 ASN A C 1
ATOM 2258 O O . ASN A 1 281 ? 29.321 -1.722 -29.338 1.00 84.69 281 ASN A O 1
ATOM 2262 N N . SER A 1 282 ? 27.974 -1.903 -27.570 1.00 80.81 282 SER A N 1
ATOM 2263 C CA . SER A 1 282 ? 27.386 -3.191 -27.965 1.00 80.81 282 SER A CA 1
ATOM 2264 C C . SER A 1 282 ? 26.426 -3.123 -29.162 1.00 80.81 282 SER A C 1
ATOM 2266 O O . SER A 1 282 ? 25.977 -4.171 -29.627 1.00 80.81 282 SER A O 1
ATOM 2268 N N . TYR A 1 283 ? 26.037 -1.929 -29.607 1.00 78.25 283 TYR A N 1
ATOM 2269 C CA . TYR A 1 283 ? 25.145 -1.738 -30.750 1.00 78.25 283 TYR A CA 1
ATOM 2270 C C . TYR A 1 283 ? 25.888 -1.379 -32.048 1.00 78.25 283 TYR A C 1
ATOM 2272 O O . TYR A 1 283 ? 25.394 -1.711 -33.126 1.00 78.25 283 TYR A O 1
ATOM 2280 N N . SER A 1 284 ? 27.028 -0.690 -31.945 1.00 65.56 284 SER A N 1
ATOM 2281 C CA . SER A 1 284 ? 27.824 -0.190 -33.078 1.00 65.56 284 SER A CA 1
ATOM 2282 C C . SER A 1 284 ? 28.761 -1.228 -33.690 1.00 65.56 284 SER A C 1
ATOM 2284 O O . SER A 1 284 ? 29.251 -2.116 -32.959 1.00 65.56 284 SER A O 1
#

Solvent-accessible surface area (backbone atoms only — not comparable to full-atom values): 16254 Å² total; per-residue (Å²): 113,73,58,100,83,36,49,78,47,76,42,80,89,77,76,39,79,49,74,50,56,57,70,72,36,45,51,52,48,49,54,50,49,52,52,51,51,61,61,46,68,54,66,41,79,48,78,42,80,55,87,56,58,69,73,78,75,52,49,72,71,51,55,79,60,51,56,99,83,34,49,74,49,77,56,85,66,24,40,39,38,34,26,28,66,69,46,51,52,51,50,53,55,50,46,60,59,57,52,24,60,87,71,36,48,41,74,50,79,47,70,44,79,30,44,49,35,72,59,49,68,68,33,67,69,50,49,52,55,47,60,76,72,48,59,95,86,40,48,79,44,75,39,77,93,65,26,14,38,42,37,36,37,49,54,87,50,47,70,59,51,52,52,54,55,52,70,68,43,51,85,55,77,44,79,50,74,46,77,52,88,20,38,40,24,68,64,48,43,68,72,48,54,85,56,45,48,102,80,35,50,71,45,52,42,72,97,68,31,17,35,42,35,37,25,24,66,42,34,51,49,55,49,50,60,50,41,69,68,53,50,29,54,87,78,27,48,42,79,46,78,46,72,48,90,85,64,60,65,74,65,49,50,59,49,46,72,71,66,51,58,95,84,43,43,79,77,48,77,38,81,88,74,39,29,39,31,37,38,37,33,64,57,112

pLDDT: mean 90.65, std 6.22, range [64.19, 98.38]

InterPro domains:
  IPR038591 NolW-like superfamily [G3DSA:3.30.1370.120] (45-100)
  IPR038591 NolW-like superfamily [G3DSA:3.30.1370.120] (101-173)
  IPR038591 NolW-like superfamily [G3DSA:3.30.1370.120] (174-237)
  IPR050810 Bacterial Secretion System Channel Protein [PTHR30332] (45-236)

Sequence (284 aa):
LLSSRGSIKIDKKTNSLVVEDGAYQVFKIEKAISSVEMSNQIPQKKVFPLKYVKEAEFISLLEKFLSPQGSIRVEEESLVVVDNNWVIQQITGEIKKLDNFETQKKTELYSLKYVRAKDLFQSEEFKKASSLLLSDKATIEVNPEKNAFIITALGWKFPQIKEMVASFDTYQPKKMVYQLKYALASSLARRLQSLLSDKGSIEAILEKNSLSVMDSQYHLELIGERLAVLDDFEKQKTRNLVHLKYASLPQIMEIVERMKSPQARILSIDEVSNSLTLEENSYS

Secondary structure (DSSP, 8-state):
---TT-EEEEETTTTEEEEES-HHHHHHHHHHHHHHHHHHTSPEEEEEE-SSS-HHHHHHHHHTT--TT-EEEEETTEEEEEE-HHHHHHHHHHHHHHS-HHHHEEEEEEE-SSS-HHHHHH-HHHHHHHHHHS-TT-EEEEETTTTEEEEEEEGGGHHHHHHHHHHHS----EEEEEE-SSS-HHHHHHHHGGGS-TT-EEEEEGGGTEEEEEE-HHHHHHHHHHHHHHS-HHHH-EEEEEE-SSS-HHHHHHHHHHHS-TT-EEEEEETTTTEEEEEE-S--

Mean predicted aligned error: 10.82 Å